Protein AF-0000000067865420 (afdb_homodimer)

Sequence (268 aa):
MIGIIVMTHGNFSEEIIKSCELIAGPAERTAALKLNRNDNIEDLNKKFVEKLNELDEGDGVLVLADLLGGSPSNVASLNLKKGGKFHALTGVNLPMLLEALINREGKSLEELVEACIEAGKTGINHINKVLSSMMIGIIVMTHGNFSEEIIKSCELIAGPAERTAALKLNRNDNIEDLNKKFVEKLNELDEGDGVLVLADLLGGSPSNVASLNLKKGGKFHALTGVNLPMLLEALINREGKSLEELVEACIEAGKTGINHINKVLSSM

Solvent-accessible surface area (backbone atoms only — not comparable to full-atom values): 13622 Å² total; per-residue (Å²): 102,58,11,38,37,29,28,16,50,31,60,24,25,52,26,46,51,51,26,42,28,74,74,75,40,82,69,73,64,54,48,61,39,61,45,48,96,85,54,55,67,66,57,48,42,53,53,47,54,52,49,52,59,70,34,42,75,79,46,30,34,42,34,36,13,30,38,75,85,37,71,55,35,43,47,52,50,53,41,43,75,73,63,48,80,61,46,39,35,23,22,45,20,50,39,17,52,44,43,47,72,72,53,36,76,92,44,53,56,69,55,40,49,53,50,21,52,50,35,32,47,68,31,47,40,53,49,65,58,54,58,67,74,100,101,57,12,36,37,29,26,16,49,30,60,26,24,53,26,46,52,52,26,42,27,76,74,75,41,84,70,74,64,54,46,62,40,61,45,49,95,86,55,54,66,66,57,47,44,53,52,47,54,52,49,51,60,71,34,42,74,79,45,30,33,44,33,35,14,31,38,75,85,37,70,54,34,44,48,52,50,52,41,44,75,73,64,48,80,61,48,39,35,22,22,45,21,51,40,16,52,44,44,48,71,72,53,35,75,93,46,52,57,70,56,41,52,53,50,20,53,50,35,31,45,68,28,47,40,53,49,63,57,56,58,67,73,99

Structure (mmCIF, N/CA/C/O backbone):
data_AF-0000000067865420-model_v1
#
loop_
_entity.id
_entity.type
_entity.pdbx_description
1 polymer 'PTS mannose transporter subunit IIAB'
#
loop_
_atom_site.group_PDB
_atom_site.id
_atom_site.type_symbol
_atom_site.label_atom_id
_atom_site.label_alt_id
_atom_site.label_comp_id
_atom_site.label_asym_id
_atom_site.label_entity_id
_atom_site.label_seq_id
_atom_site.pdbx_PDB_ins_code
_atom_site.Cartn_x
_atom_site.Cartn_y
_atom_site.Cartn_z
_atom_site.occupancy
_atom_site.B_iso_or_equiv
_atom_site.auth_seq_id
_atom_site.auth_comp_id
_atom_site.auth_asym_id
_atom_site.auth_atom_id
_atom_site.pdbx_PDB_model_num
ATOM 1 N N . MET A 1 1 ? -10.805 19.359 10.664 1 94.19 1 MET A N 1
ATOM 2 C CA . MET A 1 1 ? -10.641 18.016 10.133 1 94.19 1 MET A CA 1
ATOM 3 C C . MET A 1 1 ? -9.164 17.688 9.898 1 94.19 1 MET A C 1
ATOM 5 O O . MET A 1 1 ? -8.422 18.531 9.383 1 94.19 1 MET A O 1
ATOM 9 N N . ILE A 1 2 ? -8.773 16.516 10.25 1 98.25 2 ILE A N 1
ATOM 10 C CA . ILE A 1 2 ? -7.375 16.125 10.102 1 98.25 2 ILE A CA 1
ATOM 11 C C . ILE A 1 2 ? -7.008 16.031 8.625 1 98.25 2 ILE A C 1
ATOM 13 O O . ILE A 1 2 ? -7.707 15.391 7.84 1 98.25 2 ILE A O 1
ATOM 17 N N . GLY A 1 3 ? -5.969 16.781 8.188 1 98.69 3 GLY A N 1
ATOM 18 C CA . GLY A 1 3 ? -5.453 16.672 6.832 1 98.69 3 GLY A CA 1
ATOM 19 C C . GLY A 1 3 ? -4.668 15.391 6.594 1 98.69 3 GLY A C 1
ATOM 20 O O . GLY A 1 3 ? -4.102 14.82 7.527 1 98.69 3 GLY A O 1
ATOM 21 N N . ILE A 1 4 ? -4.711 14.93 5.344 1 98.88 4 ILE A N 1
ATOM 22 C CA . ILE A 1 4 ? -3.982 13.711 5 1 98.88 4 ILE A CA 1
ATOM 23 C C . ILE A 1 4 ? -3.045 13.984 3.826 1 98.88 4 ILE A C 1
ATOM 25 O O . ILE A 1 4 ? -3.443 14.609 2.84 1 98.88 4 ILE A O 1
ATOM 29 N N . ILE A 1 5 ? -1.819 13.594 3.975 1 98.94 5 ILE A N 1
ATOM 30 C CA . ILE A 1 5 ? -0.872 13.594 2.863 1 98.94 5 ILE A CA 1
ATOM 31 C C . ILE A 1 5 ? -0.36 12.18 2.615 1 98.94 5 ILE A C 1
ATOM 33 O O . ILE A 1 5 ? 0.095 11.508 3.543 1 98.94 5 ILE A O 1
ATOM 37 N N . VAL A 1 6 ? -0.513 11.727 1.433 1 98.94 6 VAL A N 1
ATOM 38 C CA . VAL A 1 6 ? 0.11 10.477 1.008 1 98.94 6 VAL A CA 1
ATOM 39 C C . VAL A 1 6 ? 1.306 10.773 0.106 1 98.94 6 VAL A C 1
ATOM 41 O O . VAL A 1 6 ? 1.189 11.531 -0.86 1 98.94 6 VAL A O 1
ATOM 44 N N . ME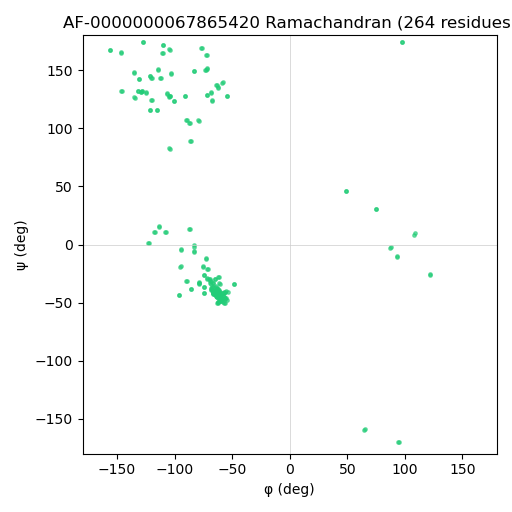T A 1 7 ? 2.479 10.219 0.423 1 98.62 7 MET A N 1
ATOM 45 C CA . MET A 1 7 ? 3.686 10.523 -0.342 1 98.62 7 MET A CA 1
ATOM 46 C C . MET A 1 7 ? 4.461 9.25 -0.663 1 98.62 7 MET A C 1
ATOM 48 O O . MET A 1 7 ? 4.816 8.492 0.24 1 98.62 7 MET A O 1
ATOM 52 N N . THR A 1 8 ? 4.762 9.008 -1.888 1 98.5 8 THR A N 1
ATOM 53 C CA . THR A 1 8 ? 5.336 7.734 -2.311 1 98.5 8 THR A CA 1
ATOM 54 C C . THR A 1 8 ? 6.301 7.938 -3.475 1 98.5 8 THR A C 1
ATOM 56 O O . THR A 1 8 ? 6.352 9.016 -4.066 1 98.5 8 THR A O 1
ATOM 59 N N . HIS A 1 9 ? 7.125 6.887 -3.742 1 98.31 9 HIS A N 1
ATOM 60 C CA . HIS A 1 9 ? 7.77 6.781 -5.047 1 98.31 9 HIS A CA 1
ATOM 61 C C . HIS A 1 9 ? 6.738 6.633 -6.16 1 98.31 9 HIS A C 1
ATOM 63 O O . HIS A 1 9 ? 5.754 5.906 -6.012 1 98.31 9 HIS A O 1
ATOM 69 N N . GLY A 1 10 ? 6.93 7.355 -7.215 1 97.38 10 GLY A N 1
ATOM 70 C CA . GLY A 1 10 ? 6.062 7.238 -8.375 1 97.38 10 GLY A CA 1
ATOM 71 C C . GLY A 1 10 ? 4.633 7.668 -8.102 1 97.38 10 GLY A C 1
ATOM 72 O O . GLY A 1 10 ? 4.375 8.422 -7.16 1 97.38 10 GLY A O 1
ATOM 73 N N . ASN A 1 11 ? 3.676 7.215 -8.938 1 97.56 11 ASN A N 1
ATOM 74 C CA . ASN A 1 11 ? 2.277 7.633 -8.898 1 97.56 11 ASN A CA 1
ATOM 75 C C . ASN A 1 11 ? 1.467 6.785 -7.922 1 97.56 11 ASN A C 1
ATOM 77 O O . ASN A 1 11 ? 0.238 6.863 -7.898 1 97.56 11 ASN A O 1
ATOM 81 N N . PHE A 1 12 ? 2.148 6.035 -7.09 1 98.19 12 PHE A N 1
ATOM 82 C CA . PHE A 1 12 ? 1.537 5.148 -6.105 1 98.19 12 PHE A CA 1
ATOM 83 C C . PHE A 1 12 ? 0.617 5.93 -5.176 1 98.19 12 PHE A C 1
ATOM 85 O O . PHE A 1 12 ? -0.502 5.496 -4.895 1 98.19 12 PHE A O 1
ATOM 92 N N . SER A 1 13 ? 0.998 7.113 -4.715 1 98.75 13 SER A N 1
ATOM 93 C CA . SER A 1 13 ? 0.222 7.93 -3.789 1 98.75 13 SER A CA 1
ATOM 94 C C . SER A 1 13 ? -1.108 8.352 -4.402 1 98.75 13 SER A C 1
ATOM 96 O O . SER A 1 13 ? -2.162 8.195 -3.783 1 98.75 13 SER A O 1
ATOM 98 N N . GLU A 1 14 ? -1.082 8.773 -5.637 1 98.69 14 GLU A N 1
ATOM 99 C CA . GLU A 1 14 ? -2.293 9.219 -6.32 1 98.69 14 GLU A CA 1
ATOM 100 C C . GLU A 1 14 ? -3.262 8.055 -6.531 1 98.69 14 GLU A C 1
ATOM 102 O O . GLU A 1 14 ? -4.465 8.195 -6.297 1 98.69 14 GLU A O 1
ATOM 107 N N . GLU A 1 15 ? -2.752 6.93 -6.898 1 98.75 15 GLU A N 1
ATOM 108 C CA . GLU A 1 15 ? -3.623 5.836 -7.312 1 98.75 15 GLU A CA 1
ATOM 109 C C . GLU A 1 15 ? -4.223 5.121 -6.109 1 98.75 15 GLU A C 1
ATOM 111 O O . GLU A 1 15 ? -5.355 4.633 -6.168 1 98.75 15 GLU A O 1
ATOM 116 N N . ILE A 1 16 ? -3.473 5.059 -4.992 1 98.88 16 ILE A N 1
ATOM 117 C CA . ILE A 1 16 ? -4.074 4.441 -3.814 1 98.88 16 ILE A CA 1
ATOM 118 C C . ILE A 1 16 ? -5.199 5.324 -3.281 1 98.88 16 ILE A C 1
ATOM 120 O O . ILE A 1 16 ? -6.207 4.824 -2.781 1 98.88 16 ILE A O 1
ATOM 124 N N . ILE A 1 17 ? -5.109 6.664 -3.42 1 98.88 17 ILE A N 1
ATOM 125 C CA . ILE A 1 17 ? -6.191 7.57 -3.043 1 98.88 17 ILE A CA 1
ATOM 126 C C . ILE A 1 17 ? -7.402 7.328 -3.939 1 98.88 17 ILE A C 1
ATOM 128 O O . ILE A 1 17 ? -8.531 7.207 -3.451 1 98.88 17 ILE A O 1
ATOM 132 N N . LYS A 1 18 ? -7.121 7.164 -5.234 1 98.62 18 LYS A N 1
ATOM 133 C CA . LYS A 1 18 ? -8.211 6.891 -6.164 1 98.62 18 LYS A CA 1
ATOM 134 C C . LYS A 1 18 ? -8.898 5.566 -5.828 1 98.62 18 LYS A C 1
ATOM 136 O O . LYS A 1 18 ? -10.117 5.445 -5.961 1 98.62 18 LYS A O 1
ATOM 141 N N . SER A 1 19 ? -8.117 4.57 -5.445 1 98.38 19 SER A N 1
ATOM 142 C CA . SER A 1 19 ? -8.688 3.293 -5.027 1 98.38 19 SER A CA 1
ATOM 143 C C . SER A 1 19 ? -9.625 3.469 -3.836 1 98.38 19 SER A C 1
ATOM 145 O O . SER A 1 19 ? -10.695 2.865 -3.791 1 98.38 19 SER A O 1
ATOM 147 N N . CYS A 1 20 ? -9.211 4.293 -2.881 1 98.38 20 CYS A N 1
ATOM 148 C CA . CYS A 1 20 ? -10.055 4.57 -1.724 1 98.38 20 CYS A CA 1
ATOM 149 C C . CYS A 1 20 ? -11.344 5.262 -2.143 1 98.38 20 CYS A C 1
ATOM 151 O O . CYS A 1 20 ? -12.414 4.973 -1.604 1 98.38 20 CYS A O 1
ATOM 153 N N . GLU A 1 21 ? -11.227 6.152 -3.117 1 98.25 21 GLU A N 1
ATOM 154 C CA . GLU A 1 21 ? -12.391 6.906 -3.566 1 98.25 21 GLU A CA 1
ATOM 155 C C . GLU A 1 21 ? -13.414 5.992 -4.238 1 98.25 21 GLU A C 1
ATOM 157 O O . GLU A 1 21 ? -14.617 6.223 -4.137 1 98.25 21 GLU A O 1
ATOM 162 N N . LEU A 1 22 ? -12.953 4.957 -4.906 1 96.5 22 LEU A N 1
ATOM 163 C CA . LEU A 1 22 ? -13.852 3.973 -5.508 1 96.5 22 LEU A CA 1
ATOM 164 C C . LEU A 1 22 ? -14.68 3.266 -4.441 1 96.5 22 LEU A C 1
ATOM 166 O O . LEU A 1 22 ? -15.797 2.818 -4.711 1 96.5 22 LEU A O 1
ATOM 170 N N . ILE A 1 23 ? -14.125 3.186 -3.246 1 96.25 23 ILE A N 1
ATOM 171 C CA . ILE A 1 23 ? -14.734 2.396 -2.18 1 96.25 23 ILE A CA 1
ATOM 172 C C . ILE A 1 23 ? -15.578 3.303 -1.286 1 96.25 23 ILE A C 1
ATOM 174 O O . ILE A 1 23 ? -16.703 2.957 -0.933 1 96.25 23 ILE A O 1
ATOM 178 N N . ALA A 1 24 ? -15.016 4.492 -0.95 1 96 24 ALA A N 1
ATOM 179 C CA . ALA A 1 24 ? -15.609 5.25 0.149 1 96 24 ALA A CA 1
ATOM 180 C C . ALA A 1 24 ? -16.031 6.645 -0.31 1 96 24 ALA A C 1
ATOM 182 O O . ALA A 1 24 ? -16.531 7.441 0.483 1 96 24 ALA A O 1
ATOM 183 N N . GLY A 1 25 ? -15.852 6.98 -1.549 1 96.56 25 GLY A N 1
ATOM 184 C CA . GLY A 1 25 ? -16.188 8.305 -2.043 1 96.56 25 GLY A CA 1
ATOM 185 C C . GLY A 1 25 ? -15 9.258 -2.031 1 96.56 25 GLY A C 1
ATOM 186 O O . GLY A 1 25 ? -13.875 8.852 -1.744 1 96.56 25 GLY A O 1
ATOM 187 N N . PRO A 1 26 ? -15.242 10.531 -2.262 1 97.5 26 PRO A N 1
ATOM 188 C CA . PRO A 1 26 ? -14.164 11.5 -2.459 1 97.5 26 PRO A CA 1
ATOM 189 C C . PRO A 1 26 ? -13.281 11.664 -1.222 1 97.5 26 PRO A C 1
ATOM 191 O O . PRO A 1 26 ? -13.789 11.688 -0.098 1 97.5 26 PRO A O 1
ATOM 194 N N . ALA A 1 27 ? -12.023 11.719 -1.384 1 97.69 27 ALA A N 1
ATOM 195 C CA . ALA A 1 27 ? -11.039 11.961 -0.326 1 97.69 27 ALA A CA 1
ATOM 196 C C . ALA A 1 27 ? -10.836 13.461 -0.105 1 97.69 27 ALA A C 1
ATOM 198 O O . ALA A 1 27 ? -9.891 14.047 -0.645 1 97.69 27 ALA A O 1
ATOM 199 N N . GLU A 1 28 ? -11.617 14.008 0.738 1 96.31 28 GLU A N 1
ATOM 200 C CA . GLU A 1 28 ? -11.508 15.438 1.004 1 96.31 28 GLU A CA 1
ATOM 201 C C . GLU A 1 28 ? -10.242 15.758 1.797 1 96.31 28 GLU A C 1
ATOM 203 O O . GLU A 1 28 ? -9.766 14.93 2.574 1 96.31 28 GLU A O 1
ATOM 208 N N . ARG A 1 29 ? -9.703 16.938 1.617 1 97.75 29 ARG A N 1
ATOM 209 C CA . ARG A 1 29 ? -8.562 17.453 2.367 1 97.75 29 ARG A CA 1
ATOM 210 C C . ARG A 1 29 ? -7.43 16.422 2.412 1 97.75 29 ARG A C 1
ATOM 212 O O . ARG A 1 29 ? -6.93 16.094 3.488 1 97.75 29 ARG A O 1
ATOM 219 N N . THR A 1 30 ? -7.188 15.891 1.244 1 98.75 30 THR A N 1
ATOM 220 C CA . THR A 1 30 ? -6.16 14.875 1.046 1 98.75 30 THR A CA 1
ATOM 221 C C . THR A 1 30 ? -5.277 15.227 -0.151 1 98.75 30 THR A C 1
ATOM 223 O O . THR A 1 30 ? -5.781 15.633 -1.2 1 98.75 30 THR A O 1
ATOM 226 N N . ALA A 1 31 ? -3.977 15.141 0.053 1 98.81 31 ALA A N 1
ATOM 227 C CA . ALA A 1 31 ? -3.039 15.438 -1.027 1 98.81 31 ALA A CA 1
ATOM 228 C C . ALA A 1 31 ? -2.135 14.242 -1.316 1 98.81 31 ALA A C 1
ATOM 230 O O . ALA A 1 31 ? -1.775 13.5 -0.405 1 98.81 31 ALA A O 1
ATOM 231 N N . ALA A 1 32 ? -1.813 14.086 -2.572 1 98.81 32 ALA A N 1
ATOM 232 C CA . ALA A 1 32 ? -0.821 13.109 -3.02 1 98.81 32 ALA A CA 1
ATOM 233 C C . ALA A 1 32 ? 0.476 13.797 -3.432 1 98.81 32 ALA A C 1
ATOM 235 O O . ALA A 1 32 ? 0.453 14.805 -4.148 1 98.81 32 ALA A O 1
ATOM 236 N N . LEU A 1 33 ? 1.531 13.32 -2.914 1 98.69 33 LEU A N 1
ATOM 237 C CA . LEU A 1 33 ? 2.855 13.75 -3.352 1 98.69 33 LEU A CA 1
ATOM 238 C C . LEU A 1 33 ? 3.654 12.57 -3.898 1 98.69 33 LEU A C 1
ATOM 240 O O . LEU A 1 33 ? 3.533 11.445 -3.402 1 98.69 33 LEU A O 1
ATOM 244 N N . LYS A 1 34 ? 4.449 12.797 -4.938 1 97.44 34 LYS A N 1
ATOM 245 C CA . LYS A 1 34 ? 5.172 11.719 -5.609 1 97.44 34 LYS A CA 1
ATOM 246 C C . LYS A 1 34 ? 6.621 12.117 -5.879 1 97.44 34 LYS A C 1
ATOM 248 O O . LYS A 1 34 ? 6.922 13.297 -6.09 1 97.44 34 LYS A O 1
ATOM 253 N N . LEU A 1 35 ? 7.48 11.18 -5.852 1 96.81 35 LEU A N 1
ATOM 254 C CA . LEU A 1 35 ? 8.875 11.336 -6.262 1 96.81 35 LEU A CA 1
ATOM 255 C C . LEU A 1 35 ? 9.211 10.375 -7.398 1 96.81 35 LEU A C 1
ATOM 257 O O . LEU A 1 35 ? 9.25 9.156 -7.199 1 96.81 35 LEU A O 1
ATOM 261 N N . ASN A 1 36 ? 9.531 10.922 -8.578 1 93.81 36 ASN A N 1
ATOM 262 C CA . ASN A 1 36 ? 9.922 10.133 -9.734 1 93.81 36 ASN A CA 1
ATOM 263 C C . ASN A 1 36 ? 11.43 10.203 -9.977 1 93.81 36 ASN A C 1
ATOM 265 O O . ASN A 1 36 ? 12.141 10.945 -9.297 1 93.81 36 ASN A O 1
ATOM 269 N N . ARG A 1 37 ? 12.039 9.367 -10.828 1 88.88 37 ARG A N 1
ATOM 270 C CA . ARG A 1 37 ? 13.469 9.219 -11.086 1 88.88 37 ARG A CA 1
ATOM 271 C C . ARG A 1 37 ? 14.133 10.57 -11.328 1 88.88 37 ARG A C 1
ATOM 273 O O . ARG A 1 37 ? 15.242 10.82 -10.859 1 88.88 37 ARG A O 1
ATOM 280 N N . ASN A 1 38 ? 13.445 11.469 -11.922 1 88.12 38 ASN A N 1
ATOM 281 C CA . ASN A 1 38 ? 14.094 12.719 -12.312 1 88.12 38 ASN A CA 1
ATOM 282 C C . ASN A 1 38 ? 13.641 13.883 -11.438 1 88.12 38 ASN A C 1
ATOM 284 O O . ASN A 1 38 ? 14.008 15.031 -11.68 1 88.12 38 ASN A O 1
ATOM 288 N N . ASP A 1 39 ? 12.945 13.484 -10.383 1 90.88 39 ASP A N 1
ATOM 289 C CA . ASP A 1 39 ? 12.484 14.547 -9.5 1 90.88 39 ASP A CA 1
ATOM 290 C C . ASP A 1 39 ? 13.578 14.969 -8.523 1 90.88 39 ASP A C 1
ATOM 292 O O . ASP A 1 39 ? 14.406 14.148 -8.117 1 90.88 39 ASP A O 1
ATOM 296 N N . ASN A 1 40 ? 13.516 16.219 -8.18 1 92.88 40 ASN A N 1
ATOM 297 C CA . ASN A 1 40 ? 14.391 16.812 -7.176 1 92.88 40 ASN A CA 1
ATOM 298 C C . ASN A 1 40 ? 13.773 16.734 -5.781 1 92.88 40 ASN A C 1
ATOM 300 O O . ASN A 1 40 ? 12.641 17.188 -5.574 1 92.88 40 ASN A O 1
ATOM 304 N N . ILE A 1 41 ? 14.5 16.219 -4.812 1 94.62 41 ILE A N 1
ATOM 305 C CA . ILE A 1 41 ? 14.023 16.047 -3.445 1 94.62 41 ILE A CA 1
ATOM 306 C C . ILE A 1 41 ? 13.672 17.391 -2.836 1 94.62 41 ILE A C 1
ATOM 308 O O . ILE A 1 41 ? 12.719 17.5 -2.064 1 94.62 41 ILE A O 1
ATOM 312 N N . GLU A 1 42 ? 14.375 18.438 -3.205 1 95.69 42 GLU A N 1
ATOM 313 C CA . GLU A 1 42 ? 14.086 19.781 -2.721 1 95.69 42 GLU A CA 1
ATOM 314 C C . GLU A 1 42 ? 12.711 20.25 -3.174 1 95.69 42 GLU A C 1
ATOM 316 O O . GLU A 1 42 ? 12.008 20.938 -2.432 1 95.69 42 GLU A O 1
ATOM 321 N N . ASP A 1 43 ? 12.469 19.844 -4.387 1 96.88 43 ASP A N 1
ATOM 322 C CA . ASP A 1 43 ? 11.148 20.188 -4.898 1 96.88 43 ASP A CA 1
ATOM 323 C C . ASP A 1 43 ? 10.055 19.438 -4.133 1 96.88 43 ASP A C 1
ATOM 325 O O . ASP A 1 43 ? 8.992 20 -3.857 1 96.88 43 ASP A O 1
ATOM 329 N N . LEU A 1 44 ? 10.344 18.203 -3.844 1 97.25 44 LEU A N 1
ATOM 330 C CA . LEU A 1 44 ? 9.398 17.438 -3.037 1 97.25 44 LEU A CA 1
ATOM 331 C C . LEU A 1 44 ? 9.219 18.078 -1.664 1 97.25 44 LEU A C 1
ATOM 333 O O . LEU A 1 44 ? 8.094 18.172 -1.166 1 97.25 44 LEU A O 1
ATOM 337 N N . ASN A 1 45 ? 10.297 18.5 -1.089 1 98.12 45 ASN A N 1
ATOM 338 C CA . ASN A 1 45 ? 10.242 19.156 0.217 1 98.12 45 ASN A CA 1
ATOM 339 C C . ASN A 1 45 ? 9.383 20.422 0.178 1 98.12 45 ASN A C 1
ATOM 341 O O . ASN A 1 45 ? 8.578 20.656 1.078 1 98.12 45 ASN A O 1
ATOM 345 N N . LYS A 1 46 ? 9.578 21.219 -0.829 1 98.06 46 LYS A N 1
ATOM 346 C CA . LYS A 1 46 ? 8.805 22.453 -0.979 1 98.06 46 LYS A CA 1
ATOM 347 C C . LYS A 1 46 ? 7.312 22.156 -1.095 1 98.06 46 LYS A C 1
ATOM 349 O O . LYS A 1 46 ? 6.492 22.781 -0.429 1 98.06 46 LYS A O 1
ATOM 354 N N . LYS A 1 47 ? 7 21.203 -1.938 1 98.19 47 LYS A N 1
ATOM 355 C CA . LYS A 1 47 ? 5.602 20.812 -2.117 1 98.19 47 LYS A CA 1
ATOM 356 C C . LYS A 1 47 ? 5.016 20.25 -0.824 1 98.19 47 LYS A C 1
ATOM 358 O O . LYS A 1 47 ? 3.855 20.516 -0.499 1 98.19 47 LYS A O 1
ATOM 363 N N . PHE A 1 48 ? 5.844 19.547 -0.152 1 98.69 48 PHE A N 1
ATOM 364 C CA . PHE A 1 48 ? 5.418 18.938 1.107 1 98.69 48 PHE A CA 1
ATOM 365 C C . PHE A 1 48 ? 5.047 20.016 2.119 1 98.69 48 PHE A C 1
ATOM 367 O O . PHE A 1 48 ? 3.967 19.984 2.711 1 98.69 48 PHE A O 1
ATOM 374 N N . VAL A 1 49 ? 5.871 20.953 2.305 1 98.5 49 VAL A N 1
ATOM 375 C CA . VAL A 1 49 ? 5.652 22.031 3.264 1 98.5 49 VAL A CA 1
ATOM 376 C C . VAL A 1 49 ? 4.418 22.844 2.859 1 98.5 49 VAL A C 1
ATOM 378 O O . VAL A 1 49 ? 3.602 23.203 3.709 1 98.5 49 VAL A O 1
ATOM 381 N N . GLU A 1 50 ? 4.34 23.062 1.601 1 98.62 50 GLU A N 1
ATOM 382 C CA . GLU A 1 50 ? 3.18 23.781 1.089 1 98.62 50 GLU A CA 1
ATOM 383 C C . GLU A 1 50 ? 1.883 23.047 1.42 1 98.62 50 GLU A C 1
ATOM 385 O O . GLU A 1 50 ? 0.926 23.656 1.906 1 98.62 50 GLU A O 1
ATOM 390 N N . LYS A 1 51 ? 1.827 21.781 1.164 1 98.69 51 LYS A N 1
ATOM 391 C CA . LYS A 1 51 ? 0.622 21 1.404 1 98.69 51 LYS A CA 1
ATOM 392 C C . LYS A 1 51 ? 0.344 20.859 2.898 1 98.69 51 LYS A C 1
ATOM 394 O O . LYS A 1 51 ? -0.814 20.859 3.322 1 98.69 51 LYS A O 1
ATOM 399 N N . LEU A 1 52 ? 1.408 20.719 3.668 1 98.19 52 LEU A N 1
ATOM 400 C CA . LEU A 1 52 ? 1.258 20.656 5.117 1 98.19 52 LEU A CA 1
ATOM 401 C C . LEU A 1 52 ? 0.53 21.891 5.637 1 98.19 52 LEU A C 1
ATOM 403 O O . LEU A 1 52 ? -0.416 21.781 6.418 1 98.19 52 LEU A O 1
ATOM 407 N N . ASN A 1 53 ? 0.96 23.016 5.172 1 97.69 53 ASN A N 1
ATOM 408 C CA . ASN A 1 53 ? 0.363 24.266 5.59 1 97.69 53 ASN A CA 1
ATOM 409 C C . ASN A 1 53 ? -1.076 24.406 5.102 1 97.69 53 ASN A C 1
ATOM 411 O O . ASN A 1 53 ? -1.946 24.875 5.84 1 97.69 53 ASN A O 1
ATOM 415 N N . GLU A 1 54 ? -1.265 23.984 3.924 1 98.12 54 GLU A N 1
ATOM 416 C CA . GLU A 1 54 ? -2.586 24.062 3.311 1 98.12 54 GLU A CA 1
ATOM 417 C C . GLU A 1 54 ? -3.596 23.188 4.043 1 98.12 54 GLU A C 1
ATOM 419 O O . GLU A 1 54 ? -4.762 23.562 4.191 1 98.12 54 GLU A O 1
ATOM 424 N N . LEU A 1 55 ? -3.178 22.062 4.516 1 98.25 55 LEU A N 1
ATOM 425 C CA . LEU A 1 55 ? -4.105 21.047 5.008 1 98.25 55 LEU A CA 1
ATOM 426 C C . LEU A 1 55 ? -4.293 21.172 6.516 1 98.25 55 LEU A C 1
ATOM 428 O O . LEU A 1 55 ? -5.234 20.609 7.078 1 98.25 55 LEU A O 1
ATOM 432 N N . ASP A 1 56 ? -3.365 21.859 7.152 1 96.75 56 ASP A N 1
ATOM 433 C CA . ASP A 1 56 ? -3.482 22.016 8.602 1 96.75 56 ASP A CA 1
ATOM 434 C C . ASP A 1 56 ? -4.48 23.125 8.953 1 96.75 56 ASP A C 1
ATOM 436 O O . ASP A 1 56 ? -4.164 24.312 8.844 1 96.75 56 ASP A O 1
ATOM 440 N N . GLU A 1 57 ? -5.594 22.734 9.422 1 94.06 57 GLU A N 1
ATOM 441 C CA . GLU A 1 57 ? -6.609 23.703 9.812 1 94.06 57 GLU A CA 1
ATOM 442 C C . GLU A 1 57 ? -6.84 23.688 11.32 1 94.06 57 GLU A C 1
ATOM 444 O O . GLU A 1 57 ? -7.891 24.125 11.797 1 94.06 57 GLU A O 1
ATOM 449 N N . GLY A 1 58 ? -5.902 23.078 11.945 1 94.69 58 GLY A N 1
ATOM 450 C CA . GLY A 1 58 ? -6.004 23.125 13.398 1 94.69 58 GLY A CA 1
ATOM 451 C C . GLY A 1 58 ? -6.07 21.75 14.031 1 94.69 58 GLY A C 1
ATOM 452 O O . GLY A 1 58 ? -5.707 21.578 15.203 1 94.69 58 GLY A O 1
ATOM 453 N N . ASP A 1 59 ? -6.555 20.703 13.289 1 96.5 59 ASP A N 1
ATOM 454 C CA . ASP A 1 59 ? -6.711 19.359 13.844 1 96.5 59 ASP A CA 1
ATOM 455 C C . ASP A 1 59 ? -5.484 18.5 13.539 1 96.5 59 ASP A C 1
ATOM 457 O O . ASP A 1 59 ? -5.414 17.344 13.953 1 96.5 59 ASP A O 1
ATOM 461 N N . GLY A 1 60 ? -4.539 19.031 12.766 1 97.81 60 GLY A N 1
ATOM 462 C CA . GLY A 1 60 ? -3.303 18.344 12.461 1 97.81 60 GLY A CA 1
ATOM 463 C C . GLY A 1 60 ? -3.334 17.625 11.117 1 97.81 60 GLY A C 1
ATOM 464 O O . GLY A 1 60 ? -4.332 17.703 10.398 1 97.81 60 GLY A O 1
ATOM 465 N N . VAL A 1 61 ? -2.152 17.078 10.766 1 98.81 61 VAL A N 1
ATOM 466 C CA . VAL A 1 61 ? -1.993 16.375 9.492 1 98.81 61 VAL A CA 1
ATOM 467 C C . VAL A 1 61 ? -1.373 15 9.742 1 98.81 61 VAL A C 1
ATOM 469 O O . VAL A 1 61 ? -0.447 14.859 10.539 1 98.81 61 VAL A O 1
ATOM 472 N N . LEU A 1 62 ? -1.964 14.016 9.156 1 98.94 62 LEU A N 1
ATOM 473 C CA . LEU A 1 62 ? -1.37 12.688 9.102 1 98.94 62 LEU A CA 1
ATOM 474 C C . LEU A 1 62 ? -0.718 12.438 7.742 1 98.94 62 LEU A C 1
ATOM 476 O O . LEU A 1 62 ? -1.364 12.586 6.703 1 98.94 62 LEU A O 1
ATOM 480 N N . VAL A 1 63 ? 0.551 12.117 7.809 1 98.94 63 VAL A N 1
ATOM 481 C CA . VAL A 1 63 ? 1.323 11.812 6.609 1 98.94 63 VAL A CA 1
ATOM 482 C C . VAL A 1 63 ? 1.532 10.305 6.5 1 98.94 63 VAL A C 1
ATOM 484 O O . VAL A 1 63 ? 1.939 9.656 7.465 1 98.94 63 VAL A O 1
ATOM 487 N N . LEU A 1 64 ? 1.192 9.766 5.359 1 98.94 64 LEU A N 1
ATOM 488 C CA . LEU A 1 64 ? 1.366 8.352 5.066 1 98.94 64 LEU A CA 1
ATOM 489 C C . LEU A 1 64 ? 2.373 8.148 3.941 1 98.94 64 LEU A C 1
ATOM 491 O O . LEU A 1 64 ? 2.121 8.539 2.799 1 98.94 64 LEU A O 1
ATOM 495 N N . ALA A 1 65 ? 3.506 7.512 4.238 1 98.88 65 ALA A N 1
ATOM 496 C CA . ALA A 1 65 ? 4.559 7.273 3.256 1 98.88 65 ALA A CA 1
ATOM 497 C C . ALA A 1 65 ? 4.66 5.789 2.916 1 98.88 65 ALA A C 1
ATOM 499 O O . ALA A 1 65 ? 4.16 4.938 3.654 1 98.88 65 ALA A O 1
ATOM 500 N N . ASP A 1 66 ? 5.344 5.523 1.827 1 98.75 66 ASP A N 1
ATOM 501 C CA . ASP A 1 66 ? 5.344 4.156 1.319 1 98.75 66 ASP A CA 1
ATOM 502 C C . ASP A 1 66 ? 6.422 3.316 2.004 1 98.75 66 ASP A C 1
ATOM 504 O O . ASP A 1 66 ? 6.246 2.109 2.193 1 98.75 66 ASP A O 1
ATOM 508 N N . LEU A 1 67 ? 7.527 3.91 2.248 1 98.62 67 LEU A N 1
ATOM 509 C CA . LEU A 1 67 ? 8.68 3.111 2.662 1 98.62 67 LEU A CA 1
ATOM 510 C C . LEU A 1 67 ? 9.547 3.883 3.646 1 98.62 67 LEU A C 1
ATOM 512 O O . LEU A 1 67 ? 9.883 5.043 3.406 1 98.62 67 LEU A O 1
ATOM 516 N N . LEU A 1 68 ? 9.922 3.254 4.75 1 98.25 68 LEU A N 1
ATOM 517 C CA . LEU A 1 68 ? 10.88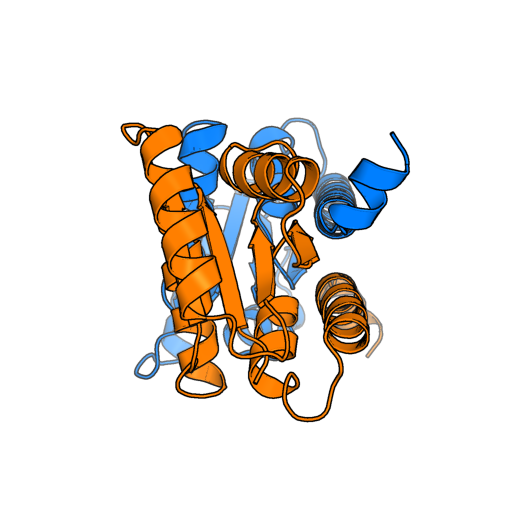3 3.857 5.668 1 98.25 68 LEU A CA 1
ATOM 518 C C . LEU A 1 68 ? 12.273 3.924 5.035 1 98.25 68 LEU A C 1
ATOM 520 O O . LEU A 1 68 ? 12.75 2.936 4.477 1 98.25 68 LEU A O 1
ATOM 524 N N . GLY A 1 69 ? 12.836 5.047 5.113 1 96.31 69 GLY A N 1
ATOM 525 C CA . GLY A 1 69 ? 14.188 5.199 4.605 1 96.31 69 GLY A CA 1
ATOM 526 C C . GLY A 1 69 ? 14.234 5.684 3.17 1 96.31 69 GLY A C 1
ATOM 527 O O . GLY A 1 69 ? 15.312 5.973 2.645 1 96.31 69 GLY A O 1
ATOM 528 N N . GLY A 1 70 ? 13.109 5.703 2.512 1 96 70 GLY A N 1
ATOM 529 C CA . GLY A 1 70 ? 13.047 6.305 1.188 1 96 70 GLY A CA 1
ATOM 530 C C . GLY A 1 70 ? 13.031 7.82 1.222 1 96 70 GLY A C 1
ATOM 531 O O . GLY A 1 70 ? 12.797 8.422 2.271 1 96 70 GLY A O 1
ATOM 532 N N . SER A 1 71 ? 13.195 8.438 0.065 1 95.88 71 SER A N 1
ATOM 533 C CA . SER A 1 71 ? 13.234 9.891 -0.018 1 95.88 71 SER A CA 1
ATOM 534 C C . SER A 1 71 ? 11.922 10.516 0.45 1 95.88 71 SER A C 1
ATOM 536 O O . SER A 1 71 ? 11.922 11.5 1.187 1 95.88 71 SER A O 1
ATOM 538 N N . PRO A 1 72 ? 10.812 9.938 0.116 1 97.31 72 PRO A N 1
ATOM 539 C CA . PRO A 1 72 ? 9.555 10.523 0.591 1 97.31 72 PRO A CA 1
ATOM 540 C C . PRO A 1 72 ? 9.453 10.547 2.115 1 97.31 72 PRO A C 1
ATOM 542 O O . PRO A 1 72 ? 9.117 11.578 2.697 1 97.31 72 PRO A O 1
ATOM 545 N N . SER A 1 73 ? 9.75 9.469 2.773 1 97.88 73 SER A N 1
ATOM 546 C CA . SER A 1 73 ? 9.68 9.422 4.23 1 97.88 73 SER A CA 1
ATOM 547 C C . SER A 1 73 ? 10.773 10.273 4.867 1 97.88 73 SER A C 1
ATOM 549 O O . SER A 1 73 ? 10.578 10.844 5.945 1 97.88 73 SER A O 1
ATOM 551 N N . ASN A 1 74 ? 11.898 10.406 4.188 1 97.56 74 ASN A N 1
ATOM 552 C CA . ASN A 1 74 ? 12.984 11.227 4.695 1 97.56 74 ASN A CA 1
ATOM 553 C C . ASN A 1 74 ? 12.609 12.711 4.719 1 97.56 74 ASN A C 1
ATOM 555 O O . ASN A 1 74 ? 13.039 13.453 5.602 1 97.56 74 ASN A O 1
ATOM 559 N N . VAL A 1 75 ? 11.875 13.109 3.723 1 98.38 75 VAL A N 1
ATOM 560 C CA . VAL A 1 75 ? 11.383 14.484 3.691 1 98.38 75 VAL A CA 1
ATOM 561 C C . VAL A 1 75 ? 10.5 14.742 4.91 1 98.38 75 VAL A C 1
ATOM 563 O O . VAL A 1 75 ? 10.617 15.789 5.555 1 98.38 75 VAL A O 1
ATOM 566 N N . ALA A 1 76 ? 9.648 13.805 5.266 1 98.56 76 ALA A N 1
ATOM 567 C CA . ALA A 1 76 ? 8.82 13.922 6.461 1 98.56 76 ALA A CA 1
ATOM 568 C C . ALA A 1 76 ? 9.68 13.969 7.723 1 98.56 76 ALA A C 1
ATOM 570 O O . ALA A 1 76 ? 9.461 14.805 8.602 1 98.56 76 ALA A O 1
ATOM 571 N N . SER A 1 77 ? 10.633 13.094 7.77 1 98.38 77 SER A N 1
ATOM 572 C CA . SER A 1 77 ? 11.531 13.023 8.914 1 98.38 77 SER A CA 1
ATOM 573 C C . SER A 1 77 ? 12.273 14.344 9.117 1 98.38 77 SER A C 1
ATOM 575 O O . SER A 1 77 ? 12.383 14.828 10.25 1 98.38 77 SER A O 1
ATOM 577 N N . LEU A 1 78 ? 12.789 14.852 8.008 1 97.94 78 LEU A N 1
ATOM 578 C CA . LEU A 1 78 ? 13.516 16.125 8.055 1 97.94 78 LEU A CA 1
ATOM 579 C C . LEU A 1 78 ? 12.633 17.234 8.625 1 97.94 78 LEU A C 1
ATOM 581 O O . LEU A 1 78 ? 13.07 18 9.469 1 97.94 78 LEU A O 1
ATOM 585 N N . ASN A 1 79 ? 11.438 17.297 8.188 1 98.5 79 ASN A N 1
ATOM 586 C CA . ASN A 1 79 ? 10.531 18.359 8.617 1 98.5 79 ASN A CA 1
ATOM 587 C C . ASN A 1 79 ? 10.086 18.156 10.062 1 98.5 79 ASN A C 1
ATOM 589 O O . ASN A 1 79 ? 9.844 19.125 10.789 1 98.5 79 ASN A O 1
ATOM 593 N N . LEU A 1 80 ? 10.008 16.906 10.539 1 98.38 80 LEU A N 1
ATOM 594 C CA . LEU A 1 80 ? 9.75 16.641 11.945 1 98.38 80 LEU A CA 1
ATOM 595 C C . LEU A 1 80 ? 10.906 17.125 12.812 1 98.38 80 LEU A C 1
ATOM 597 O O . LEU A 1 80 ? 10.688 17.75 13.859 1 98.38 80 LEU A O 1
ATOM 601 N N . LYS A 1 81 ? 12.047 16.891 12.383 1 97.19 81 LYS A N 1
ATOM 602 C CA . LYS A 1 81 ? 13.234 17.297 13.125 1 97.19 81 LYS A CA 1
ATOM 603 C C . LYS A 1 81 ? 13.336 18.828 13.211 1 97.19 81 LYS A C 1
ATOM 605 O O . LYS A 1 81 ? 13.867 19.359 14.188 1 97.19 81 LYS A O 1
ATOM 610 N N . LYS A 1 82 ? 12.797 19.469 12.195 1 97.12 82 LYS A N 1
ATOM 611 C CA . LYS A 1 82 ? 12.812 20.938 12.156 1 97.12 82 LYS A CA 1
ATOM 612 C C . LYS A 1 82 ? 11.664 21.516 12.969 1 97.12 82 LYS A C 1
ATOM 614 O O . LYS A 1 82 ? 11.453 22.734 12.961 1 97.12 82 LYS A O 1
ATOM 619 N N . GLY A 1 83 ? 10.844 20.641 13.516 1 95.25 83 GLY A N 1
ATOM 620 C CA . GLY A 1 83 ? 9.812 21.125 14.414 1 95.25 83 GLY A CA 1
ATOM 621 C C . GLY A 1 83 ? 8.422 21.031 13.828 1 95.25 83 GLY A C 1
ATOM 622 O O . GLY A 1 83 ? 7.473 21.609 14.367 1 95.25 83 GLY A O 1
ATOM 623 N N . GLY A 1 84 ? 8.344 20.344 12.68 1 96.12 84 GLY A N 1
ATOM 624 C CA . GLY A 1 84 ? 7.02 20.156 12.102 1 96.12 84 GLY A CA 1
ATOM 625 C C . GLY A 1 84 ? 6.059 19.438 13.031 1 96.12 84 GLY A C 1
ATOM 626 O O . GLY A 1 84 ? 6.457 18.531 13.758 1 96.12 84 GLY A O 1
ATOM 627 N N . LYS A 1 85 ? 4.805 19.953 13.031 1 95.69 85 LYS A N 1
ATOM 628 C CA . LYS A 1 85 ? 3.783 19.391 13.914 1 95.69 85 LYS A CA 1
ATOM 629 C C . LYS A 1 85 ? 2.803 18.516 13.133 1 95.69 85 LYS A C 1
ATOM 631 O O . LYS A 1 85 ? 1.691 18.953 12.82 1 95.69 85 LYS A O 1
ATOM 636 N N . PHE A 1 86 ? 3.176 17.359 12.922 1 98.5 86 PHE A N 1
ATOM 637 C CA . PHE A 1 86 ? 2.361 16.344 12.258 1 98.5 86 PHE A CA 1
ATOM 638 C C . PHE A 1 86 ? 2.811 14.945 12.656 1 98.5 86 PHE A C 1
ATOM 640 O O . PHE A 1 86 ? 3.799 14.781 13.367 1 98.5 86 PHE A O 1
ATOM 647 N N . HIS A 1 87 ? 2.041 13.961 12.344 1 98.81 87 HIS A N 1
ATOM 648 C CA . HIS A 1 87 ? 2.449 12.57 12.5 1 98.81 87 HIS A CA 1
ATOM 649 C C . HIS A 1 87 ? 2.613 11.883 11.148 1 98.81 87 HIS A C 1
ATOM 651 O O . HIS A 1 87 ? 1.883 12.188 10.203 1 98.81 87 HIS A O 1
ATOM 657 N N . ALA A 1 88 ? 3.615 11.023 11.078 1 98.88 88 ALA A N 1
ATOM 658 C CA . ALA A 1 88 ? 3.92 10.328 9.828 1 98.88 88 ALA A CA 1
ATOM 659 C C . ALA A 1 88 ? 4.031 8.82 10.047 1 98.88 88 ALA A C 1
ATOM 661 O O . ALA A 1 88 ? 4.652 8.375 11.016 1 98.88 88 ALA A O 1
ATOM 662 N N . LEU A 1 89 ? 3.365 8.102 9.219 1 98.94 89 LEU A N 1
ATOM 663 C CA . LEU A 1 89 ? 3.459 6.645 9.18 1 98.94 89 LEU A CA 1
ATOM 664 C C . LEU A 1 89 ? 4.074 6.172 7.867 1 98.94 89 LEU A C 1
ATOM 666 O O . LEU A 1 89 ? 3.941 6.84 6.84 1 98.94 89 LEU A O 1
ATOM 670 N N . THR A 1 90 ? 4.77 5.016 7.914 1 98.94 90 THR A N 1
ATOM 671 C CA . THR A 1 90 ? 5.242 4.375 6.691 1 98.94 90 THR A CA 1
ATOM 672 C C . THR A 1 90 ? 4.469 3.09 6.422 1 98.94 90 THR A C 1
ATOM 674 O O . THR A 1 90 ? 3.662 2.66 7.246 1 98.94 90 THR A O 1
ATOM 677 N N . GLY A 1 91 ? 4.707 2.531 5.234 1 98.88 91 GLY A N 1
ATOM 678 C CA . GLY A 1 91 ? 4.059 1.278 4.887 1 98.88 91 GLY A CA 1
ATOM 679 C C . GLY A 1 91 ? 2.592 1.446 4.535 1 98.88 91 GLY A C 1
ATOM 680 O O . GLY A 1 91 ? 1.778 0.556 4.797 1 98.88 91 GLY A O 1
ATOM 681 N N . VAL A 1 92 ? 2.268 2.572 3.998 1 98.94 92 VAL A N 1
ATOM 682 C CA . VAL A 1 92 ? 0.863 2.834 3.699 1 98.94 92 VAL A CA 1
ATOM 683 C C . VAL A 1 92 ? 0.298 1.709 2.836 1 98.94 92 VAL A C 1
ATOM 685 O O . VAL A 1 92 ? 0.933 1.28 1.87 1 98.94 92 VAL A O 1
ATOM 688 N N . ASN A 1 93 ? -0.762 1.154 3.225 1 98.94 93 ASN A N 1
ATOM 689 C CA . ASN A 1 93 ? -1.601 0.253 2.441 1 98.94 93 ASN A CA 1
ATOM 690 C C . ASN A 1 93 ? -3.061 0.7 2.445 1 98.94 93 ASN A C 1
ATOM 692 O O . ASN A 1 93 ? -3.396 1.729 3.033 1 98.94 93 ASN A O 1
ATOM 696 N N . LEU A 1 94 ? -3.914 0.071 1.705 1 98.94 94 LEU A N 1
ATOM 697 C CA . LEU A 1 94 ? -5.281 0.537 1.494 1 98.94 94 LEU A CA 1
ATOM 698 C C . LEU A 1 94 ? -6.066 0.527 2.801 1 98.94 94 LEU A C 1
ATOM 700 O O . LEU A 1 94 ? -6.77 1.49 3.115 1 98.94 94 LEU A O 1
ATOM 704 N N . PRO A 1 95 ? -5.977 -0.531 3.648 1 98.94 95 PRO A N 1
ATOM 705 C CA . PRO A 1 95 ? -6.695 -0.507 4.926 1 98.94 95 PRO A CA 1
ATOM 706 C C . PRO A 1 95 ? -6.32 0.697 5.789 1 98.94 95 PRO A C 1
ATOM 708 O O . PRO A 1 95 ? -7.195 1.317 6.398 1 98.94 95 PRO A O 1
ATOM 711 N N . MET A 1 96 ? -5.082 1.062 5.844 1 98.94 96 MET A N 1
ATOM 712 C CA . MET A 1 96 ? -4.598 2.205 6.617 1 98.94 96 MET A CA 1
ATOM 713 C C . MET A 1 96 ? -5.215 3.504 6.109 1 98.94 96 MET A C 1
ATOM 715 O O . MET A 1 96 ? -5.742 4.293 6.895 1 98.94 96 MET A O 1
ATOM 719 N N . LEU A 1 97 ? -5.152 3.684 4.785 1 98.94 97 LEU A N 1
ATOM 720 C CA . LEU A 1 97 ? -5.652 4.922 4.199 1 98.94 97 LEU A CA 1
ATOM 721 C C . LEU A 1 97 ? -7.168 5.012 4.332 1 98.94 97 LEU A C 1
ATOM 723 O O . LEU A 1 97 ? -7.715 6.09 4.59 1 98.94 97 LEU A O 1
ATOM 727 N N . LEU A 1 98 ? -7.852 3.902 4.156 1 98.81 98 LEU A N 1
ATOM 728 C CA . LEU A 1 98 ? -9.297 3.885 4.332 1 98.81 98 LEU A CA 1
ATOM 729 C C . LEU A 1 98 ? -9.68 4.281 5.758 1 98.81 98 LEU A C 1
ATOM 731 O O . LEU A 1 98 ? -10.602 5.07 5.961 1 98.81 98 LEU A O 1
ATOM 735 N N . GLU A 1 99 ? -8.953 3.715 6.695 1 98.75 99 GLU A N 1
ATOM 736 C CA . GLU A 1 99 ? -9.172 4.082 8.086 1 98.75 99 GLU A CA 1
ATOM 737 C C . GLU A 1 99 ? -9.023 5.586 8.297 1 98.75 99 GLU A C 1
ATOM 739 O O . GLU A 1 99 ? -9.852 6.215 8.953 1 98.75 99 GLU A O 1
ATOM 744 N N . ALA A 1 100 ? -7.996 6.168 7.754 1 98.81 100 ALA A N 1
ATOM 745 C CA . ALA A 1 100 ? -7.719 7.594 7.891 1 98.81 100 ALA A CA 1
ATOM 746 C C . ALA A 1 100 ? -8.852 8.43 7.293 1 98.81 100 ALA A C 1
ATOM 748 O O . ALA A 1 100 ? -9.32 9.391 7.918 1 98.81 100 ALA A O 1
ATOM 749 N N . LEU A 1 101 ? -9.305 8.008 6.109 1 98.44 101 LEU A N 1
ATOM 750 C CA . LEU A 1 101 ? -10.242 8.836 5.352 1 98.44 101 LEU A CA 1
ATOM 751 C C . LEU A 1 101 ? -11.656 8.703 5.906 1 98.44 101 LEU A C 1
ATOM 753 O O . LEU A 1 101 ? -12.406 9.68 5.957 1 98.44 101 LEU A O 1
ATOM 757 N N . ILE A 1 102 ? -11.984 7.551 6.387 1 97.38 102 ILE A N 1
ATOM 758 C CA . ILE A 1 102 ? -13.359 7.277 6.793 1 97.38 102 ILE A CA 1
ATOM 759 C C . ILE A 1 102 ? -13.547 7.656 8.266 1 97.38 102 ILE A C 1
ATOM 761 O O . ILE A 1 102 ? -14.609 8.141 8.648 1 97.38 102 ILE A O 1
ATOM 765 N N . ASN A 1 103 ? -12.492 7.531 9.062 1 96.19 103 ASN A N 1
ATOM 766 C CA . ASN A 1 103 ? -12.711 7.574 10.5 1 96.19 103 ASN A CA 1
ATOM 767 C C . ASN A 1 103 ? -11.992 8.758 11.148 1 96.19 103 ASN A C 1
ATOM 769 O O . ASN A 1 103 ? -11.922 8.859 12.367 1 96.19 103 ASN A O 1
ATOM 773 N N . ARG A 1 104 ? -11.5 9.641 10.312 1 96.56 104 ARG A N 1
ATOM 774 C CA . ARG A 1 104 ? -10.734 10.742 10.891 1 96.56 104 ARG A CA 1
ATOM 775 C C . ARG A 1 104 ? -11.648 11.711 11.641 1 96.56 104 ARG A C 1
ATOM 777 O O . ARG A 1 104 ? -11.203 12.414 12.555 1 96.56 104 ARG A O 1
ATOM 784 N N . GLU A 1 105 ? -12.984 11.703 11.305 1 94.88 105 GLU A N 1
ATOM 785 C CA . GLU A 1 105 ? -13.891 12.617 11.992 1 94.88 105 GLU A CA 1
ATOM 786 C C . GLU A 1 105 ? -14.133 12.188 13.438 1 94.88 105 GLU A C 1
ATOM 788 O O . GLU A 1 105 ? -14.438 11.023 13.695 1 94.88 105 GLU A O 1
ATOM 793 N N . GLY A 1 106 ? -13.953 13.109 14.359 1 92.75 106 GLY A N 1
ATOM 794 C CA . GLY A 1 106 ? -14.203 12.844 15.766 1 92.75 106 GLY A CA 1
ATOM 795 C C . GLY A 1 106 ? -13 12.266 16.484 1 92.75 106 GLY A C 1
ATOM 796 O O . GLY A 1 106 ? -13.062 12 17.688 1 92.75 106 GLY A O 1
ATOM 797 N N . LYS A 1 107 ? -11.93 12.008 15.883 1 96.69 107 LYS A N 1
ATOM 798 C CA . LYS A 1 107 ? -10.711 11.508 16.5 1 96.69 107 LYS A CA 1
ATOM 799 C C . LYS A 1 107 ? -9.672 12.625 16.641 1 96.69 107 LYS A C 1
ATOM 801 O O . LYS A 1 107 ? -9.633 13.539 15.812 1 96.69 107 LYS A O 1
ATOM 806 N N . SER A 1 108 ? -8.953 12.469 17.688 1 97.88 108 SER A N 1
ATOM 807 C CA . SER A 1 108 ? -7.719 13.25 17.719 1 97.88 108 SER A CA 1
ATOM 808 C C . SER A 1 108 ? -6.688 12.695 16.75 1 97.88 108 SER A C 1
ATOM 810 O O . SER A 1 108 ? -6.805 11.562 16.297 1 97.88 108 SER A O 1
ATOM 812 N N . LEU A 1 109 ? -5.703 13.469 16.438 1 98.31 109 LEU A N 1
ATOM 813 C CA . LEU A 1 109 ? -4.633 13.016 15.547 1 98.31 109 LEU A CA 1
ATOM 814 C C . LEU A 1 109 ? -3.953 11.773 16.109 1 98.31 109 LEU A C 1
ATOM 816 O O . LEU A 1 109 ? -3.686 10.82 15.375 1 98.31 109 LEU A O 1
ATOM 820 N N . GLU A 1 110 ? -3.713 11.742 17.391 1 98.12 110 GLU A N 1
ATOM 821 C CA . GLU A 1 110 ? -3.062 10.617 18.047 1 98.12 110 GLU A CA 1
ATOM 822 C C . GLU A 1 110 ? -3.922 9.359 17.953 1 98.12 110 GLU A C 1
ATOM 824 O O . GLU A 1 110 ? -3.412 8.266 17.703 1 98.12 110 GLU A O 1
ATOM 829 N N . GLU A 1 111 ? -5.18 9.523 18.141 1 98.56 111 GLU A N 1
ATOM 830 C CA . GLU A 1 111 ? -6.102 8.398 18.031 1 98.56 111 GLU A CA 1
ATOM 831 C C . GLU A 1 111 ? -6.133 7.859 16.594 1 98.56 111 GLU A C 1
ATOM 833 O O . GLU A 1 111 ? -6.188 6.645 16.391 1 98.56 111 GLU A O 1
ATOM 838 N N . LEU A 1 112 ? -6.121 8.766 15.656 1 98.81 112 LEU A N 1
ATOM 839 C CA . LEU A 1 112 ? -6.148 8.367 14.25 1 98.81 112 LEU A CA 1
ATOM 840 C C . LEU A 1 112 ? -4.883 7.609 13.875 1 98.81 112 LEU A C 1
ATOM 842 O O . LEU A 1 112 ? -4.938 6.629 13.125 1 98.81 112 LEU A O 1
ATOM 846 N N . VAL A 1 113 ? -3.762 8.086 14.391 1 98.88 113 VAL A N 1
ATOM 847 C CA . VAL A 1 113 ? -2.484 7.422 14.148 1 98.88 113 VAL A CA 1
ATOM 848 C C . VAL A 1 113 ? -2.557 5.969 14.609 1 98.88 113 VAL A C 1
ATOM 850 O O . VAL A 1 113 ? -2.227 5.055 13.852 1 98.88 113 VAL A O 1
ATOM 853 N N . GLU A 1 114 ? -3.012 5.773 15.797 1 98.81 114 GLU A N 1
ATOM 854 C CA . GLU A 1 114 ? -3.096 4.43 16.359 1 98.81 114 GLU A CA 1
ATOM 855 C C . GLU A 1 114 ? -4.07 3.562 15.57 1 98.81 114 GLU A C 1
ATOM 857 O O . GLU A 1 114 ? -3.801 2.385 15.312 1 98.81 114 GLU A O 1
ATOM 862 N N . ALA A 1 115 ? -5.184 4.102 15.219 1 98.81 115 ALA A N 1
ATOM 863 C CA . ALA A 1 115 ? -6.184 3.371 14.438 1 98.81 115 ALA A CA 1
ATOM 864 C C . ALA A 1 115 ? -5.637 2.969 13.078 1 98.81 115 ALA A C 1
ATOM 866 O O . ALA A 1 115 ? -5.895 1.862 12.594 1 98.81 115 ALA A O 1
ATOM 867 N N . CYS A 1 116 ? -4.91 3.877 12.438 1 98.94 116 CYS A N 1
ATOM 868 C CA . CYS A 1 116 ? -4.348 3.617 11.117 1 98.94 116 CYS A CA 1
ATOM 869 C C . CYS A 1 116 ? -3.285 2.523 11.18 1 98.94 116 CYS A C 1
ATOM 871 O O . CYS A 1 116 ? -3.229 1.656 10.305 1 98.94 116 CYS A O 1
ATOM 873 N N . ILE A 1 117 ? -2.434 2.572 12.234 1 98.94 117 ILE A N 1
ATOM 874 C CA . ILE A 1 117 ? -1.427 1.532 12.414 1 98.94 117 ILE A CA 1
ATOM 875 C C . ILE A 1 117 ? -2.107 0.175 12.57 1 98.94 117 ILE A C 1
ATOM 877 O O . ILE A 1 117 ? -1.734 -0.798 11.914 1 98.94 117 ILE A O 1
ATOM 881 N N . GLU A 1 118 ? -3.078 0.139 13.414 1 98.88 118 GLU A N 1
ATOM 882 C CA . GLU A 1 118 ? -3.811 -1.1 13.656 1 98.88 118 GLU A CA 1
ATOM 883 C C . GLU A 1 118 ? -4.477 -1.608 12.383 1 98.88 118 GLU A C 1
ATOM 885 O O . GLU A 1 118 ? -4.355 -2.787 12.039 1 98.88 118 GLU A O 1
ATOM 890 N N . ALA A 1 119 ? -5.156 -0.757 11.68 1 98.88 119 ALA A N 1
ATOM 891 C CA . ALA A 1 119 ? -5.84 -1.135 10.445 1 98.88 119 ALA A CA 1
ATOM 892 C C . ALA A 1 119 ? -4.848 -1.646 9.398 1 98.88 119 ALA A C 1
ATOM 894 O O . ALA A 1 119 ? -5.113 -2.635 8.711 1 98.88 119 ALA A O 1
ATOM 895 N N . GLY A 1 120 ? -3.701 -0.939 9.258 1 98.94 120 GLY A N 1
ATOM 896 C CA . GLY A 1 120 ? -2.682 -1.354 8.312 1 98.94 120 GLY A CA 1
ATOM 897 C C . GLY A 1 120 ? -2.131 -2.738 8.594 1 98.94 120 GLY A C 1
ATOM 898 O O . GLY A 1 120 ? -1.995 -3.559 7.684 1 98.94 120 GLY A O 1
ATOM 899 N N . LYS A 1 121 ? -1.855 -2.982 9.859 1 98.94 121 LYS A N 1
ATOM 900 C CA . LYS A 1 121 ? -1.254 -4.254 10.25 1 98.94 121 LYS A CA 1
ATOM 901 C C . LYS A 1 121 ? -2.279 -5.383 10.203 1 98.94 121 LYS A C 1
ATOM 903 O O . LYS A 1 121 ? -1.994 -6.469 9.695 1 98.94 121 LYS A O 1
ATOM 908 N N . THR A 1 122 ? -3.492 -5.125 10.672 1 98.75 122 THR A N 1
ATOM 909 C CA . THR A 1 122 ? -4.516 -6.164 10.711 1 98.75 122 THR A CA 1
ATOM 910 C C . THR A 1 122 ? -5.066 -6.426 9.312 1 98.75 122 THR A C 1
ATOM 912 O O . THR A 1 122 ? -5.691 -7.461 9.07 1 98.75 122 THR A O 1
ATOM 915 N N . GLY A 1 123 ? -4.867 -5.484 8.398 1 98.81 123 GLY A N 1
ATOM 916 C CA . GLY A 1 123 ? -5.289 -5.652 7.016 1 98.81 123 GLY A CA 1
ATOM 917 C C . GLY A 1 123 ? -4.43 -6.633 6.242 1 98.81 123 GLY A C 1
ATOM 918 O O . GLY A 1 123 ? -4.793 -7.059 5.145 1 98.81 123 GLY A O 1
ATOM 919 N N . ILE A 1 124 ? -3.293 -7 6.84 1 98.88 124 ILE A N 1
ATOM 920 C CA . ILE A 1 124 ? -2.4 -7.973 6.223 1 98.88 124 ILE A CA 1
ATOM 921 C C . ILE A 1 124 ? -2.777 -9.383 6.68 1 98.88 124 ILE A C 1
ATOM 923 O O . ILE A 1 124 ? -2.533 -9.758 7.828 1 98.88 124 ILE A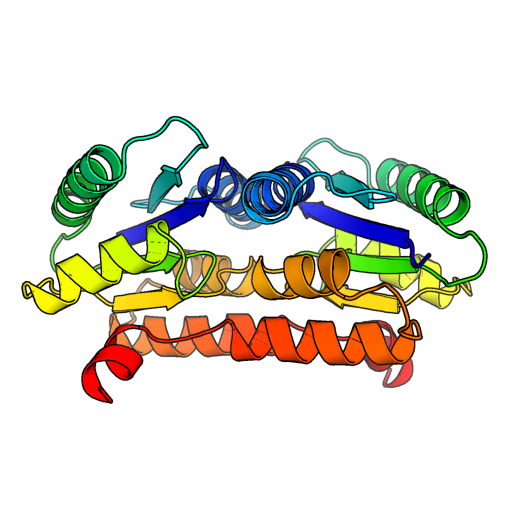 O 1
ATOM 927 N N . ASN A 1 125 ? -3.385 -10.109 5.703 1 98.69 125 ASN A N 1
ATOM 928 C CA . ASN A 1 125 ? -3.891 -11.445 5.992 1 98.69 125 ASN A CA 1
ATOM 929 C C . ASN A 1 125 ? -3.43 -12.461 4.949 1 98.69 125 ASN A C 1
ATOM 931 O O . ASN A 1 125 ? -3.258 -12.117 3.779 1 98.69 125 ASN A O 1
ATOM 935 N N . HIS A 1 126 ? -3.148 -13.656 5.457 1 98.81 126 HIS A N 1
ATOM 936 C CA . HIS A 1 126 ? -2.943 -14.805 4.578 1 98.81 126 HIS A CA 1
ATOM 937 C C . HIS A 1 126 ? -4.266 -15.5 4.258 1 98.81 126 HIS A C 1
ATOM 939 O O . HIS A 1 126 ? -4.773 -16.281 5.066 1 98.81 126 HIS A O 1
ATOM 945 N N . ILE A 1 127 ? -4.777 -15.305 3.078 1 98.5 127 ILE A N 1
ATOM 946 C CA . ILE A 1 127 ? -6.129 -15.711 2.703 1 98.5 127 ILE A CA 1
ATOM 947 C C . ILE A 1 127 ? -6.273 -17.219 2.854 1 98.5 127 ILE A C 1
ATOM 949 O O . ILE A 1 127 ? -7.316 -17.719 3.289 1 98.5 127 ILE A O 1
ATOM 953 N N . ASN A 1 128 ? -5.215 -17.984 2.449 1 98.25 128 ASN A N 1
ATOM 954 C CA . ASN A 1 128 ? -5.238 -19.438 2.57 1 98.25 128 ASN A CA 1
ATOM 955 C C . ASN A 1 128 ? -5.551 -19.875 3.998 1 98.25 128 ASN A C 1
ATOM 957 O O . ASN A 1 128 ? -6.32 -20.812 4.211 1 98.25 128 ASN A O 1
ATOM 961 N N . LYS A 1 129 ? -4.969 -19.172 4.93 1 97.12 129 LYS A N 1
ATOM 962 C CA . LYS A 1 129 ? -5.188 -19.5 6.336 1 97.12 129 LYS A CA 1
ATOM 963 C C . LYS A 1 129 ? -6.574 -19.062 6.797 1 97.12 129 LYS A C 1
ATOM 965 O O . LYS A 1 129 ? -7.211 -19.734 7.598 1 97.12 129 LYS A O 1
ATOM 970 N N . VAL A 1 130 ? -6.98 -17.938 6.266 1 94.69 130 VAL A N 1
ATOM 971 C CA . VAL A 1 130 ? -8.305 -17.422 6.605 1 94.69 130 VAL A CA 1
ATOM 972 C C . VAL A 1 130 ? -9.375 -18.422 6.164 1 94.69 130 VAL A C 1
ATOM 974 O O . VAL A 1 130 ? -10.328 -18.672 6.898 1 94.69 130 VAL A O 1
ATOM 977 N N . LEU A 1 131 ? -9.227 -18.938 4.957 1 94 131 LEU A N 1
ATOM 978 C CA . LEU A 1 131 ? -10.188 -19.875 4.387 1 94 131 LEU A CA 1
ATOM 979 C C . LEU A 1 131 ? -10.148 -21.219 5.121 1 94 131 LEU A C 1
ATOM 981 O O . LEU A 1 131 ? -11.18 -21.875 5.266 1 94 131 LEU A O 1
ATOM 985 N N . SER A 1 132 ? -9 -21.578 5.574 1 90.75 132 SER A N 1
ATOM 986 C CA . SER A 1 132 ? -8.867 -22.859 6.262 1 90.75 132 SER A CA 1
ATOM 987 C C . SER A 1 132 ? -9.461 -22.797 7.668 1 90.75 132 SER A C 1
ATOM 989 O O . SER A 1 132 ? -9.844 -23.812 8.234 1 90.75 132 SER A O 1
ATOM 991 N N . SER A 1 133 ? -9.453 -21.594 8.164 1 85.25 133 SER A N 1
ATOM 992 C CA . SER A 1 133 ? -10.008 -21.422 9.508 1 85.25 133 SER A CA 1
ATOM 993 C C . SER A 1 133 ? -11.523 -21.281 9.469 1 85.25 133 SER A C 1
ATOM 995 O O . SER A 1 133 ? -12.18 -21.312 10.516 1 85.25 133 SER A O 1
ATOM 997 N N . MET A 1 134 ? -12.188 -21.188 8.328 1 72.69 134 MET A N 1
ATOM 998 C CA . MET A 1 134 ? -13.641 -21.109 8.195 1 72.69 134 MET A CA 1
ATOM 999 C C . MET A 1 134 ? -14.234 -22.5 7.953 1 72.69 134 MET A C 1
ATOM 1001 O O . MET A 1 134 ? -13.586 -23.359 7.359 1 72.69 134 MET A O 1
ATOM 1005 N N . MET B 1 1 ? 10.938 -19.703 -10.953 1 94.12 1 MET B N 1
ATOM 1006 C CA . MET B 1 1 ? 10.805 -18.469 -10.195 1 94.12 1 MET B CA 1
ATOM 1007 C C . MET B 1 1 ? 9.352 -18.234 -9.781 1 94.12 1 MET B C 1
ATOM 1009 O O . MET B 1 1 ? 8.438 -18.422 -10.586 1 94.12 1 MET B O 1
ATOM 1013 N N . ILE B 1 2 ? 9.156 -17.797 -8.578 1 98.25 2 ILE B N 1
ATOM 1014 C CA . ILE B 1 2 ? 7.809 -17.578 -8.07 1 98.25 2 ILE B CA 1
ATOM 1015 C C . ILE B 1 2 ? 7.156 -16.422 -8.828 1 98.25 2 ILE B C 1
ATOM 1017 O O . ILE B 1 2 ? 7.738 -15.344 -8.945 1 98.25 2 ILE B O 1
ATOM 1021 N N . GLY B 1 3 ? 5.984 -16.656 -9.438 1 98.69 3 GLY B N 1
ATOM 1022 C CA . GLY B 1 3 ? 5.215 -15.586 -10.062 1 98.69 3 GLY B CA 1
ATOM 1023 C C . GLY B 1 3 ? 4.531 -14.672 -9.062 1 98.69 3 GLY B C 1
ATOM 1024 O O . GLY B 1 3 ? 4.223 -15.094 -7.945 1 98.69 3 GLY B O 1
ATOM 1025 N N . ILE B 1 4 ? 4.359 -13.422 -9.461 1 98.88 4 ILE B N 1
ATOM 1026 C CA . ILE B 1 4 ? 3.697 -12.461 -8.586 1 98.88 4 ILE B CA 1
ATOM 1027 C C . ILE B 1 4 ? 2.514 -11.828 -9.312 1 98.88 4 ILE B C 1
ATOM 1029 O O . ILE B 1 4 ? 2.633 -11.422 -10.469 1 98.88 4 ILE B O 1
ATOM 1033 N N . ILE B 1 5 ? 1.397 -11.812 -8.664 1 98.94 5 ILE B N 1
ATOM 1034 C CA . ILE B 1 5 ? 0.245 -11.055 -9.141 1 98.94 5 ILE B CA 1
ATOM 1035 C C . ILE B 1 5 ? -0.163 -10.023 -8.094 1 98.94 5 ILE B C 1
ATOM 1037 O O . ILE B 1 5 ? -0.348 -10.359 -6.922 1 98.94 5 ILE B O 1
ATOM 1041 N N . VAL B 1 6 ? -0.218 -8.812 -8.484 1 98.94 6 VAL B N 1
ATOM 1042 C CA . VAL B 1 6 ? -0.789 -7.762 -7.648 1 98.94 6 VAL B CA 1
ATOM 1043 C C . VAL B 1 6 ? -2.17 -7.375 -8.172 1 98.94 6 VAL B C 1
ATOM 1045 O O . VAL B 1 6 ? -2.33 -7.094 -9.367 1 98.94 6 VAL B O 1
ATOM 1048 N N . MET B 1 7 ? -3.182 -7.379 -7.316 1 98.62 7 MET B N 1
ATOM 1049 C CA . MET B 1 7 ? -4.543 -7.094 -7.762 1 98.62 7 MET B CA 1
ATOM 1050 C C . MET B 1 7 ? -5.238 -6.125 -6.809 1 98.62 7 MET B C 1
ATOM 1052 O O . MET B 1 7 ? -5.312 -6.383 -5.605 1 98.62 7 MET B O 1
ATOM 1056 N N . THR B 1 8 ? -5.766 -5.066 -7.281 1 98.56 8 THR B N 1
ATOM 1057 C CA . THR B 1 8 ? -6.289 -3.998 -6.438 1 98.56 8 THR B CA 1
ATOM 1058 C C . THR B 1 8 ? -7.492 -3.328 -7.094 1 98.56 8 THR B C 1
ATOM 1060 O O . THR B 1 8 ? -7.777 -3.564 -8.273 1 98.56 8 THR B O 1
ATOM 1063 N N . HIS B 1 9 ? -8.25 -2.537 -6.281 1 98.31 9 HIS B N 1
ATOM 1064 C CA . HIS B 1 9 ? -9.141 -1.529 -6.852 1 98.31 9 HIS B CA 1
ATOM 1065 C C . HIS B 1 9 ? -8.352 -0.478 -7.625 1 98.31 9 HIS B C 1
ATOM 1067 O O . HIS B 1 9 ? -7.285 -0.039 -7.176 1 98.31 9 HIS B O 1
ATOM 1073 N N . GLY B 1 10 ? -8.82 -0.148 -8.781 1 97.5 10 GLY B N 1
ATOM 1074 C CA . GLY B 1 10 ? -8.211 0.908 -9.57 1 97.5 10 GLY B CA 1
ATOM 1075 C C . GLY B 1 10 ? -6.801 0.57 -10.031 1 97.5 10 GLY B C 1
ATOM 1076 O O . GLY B 1 10 ? -6.43 -0.603 -10.094 1 97.5 10 GLY B O 1
ATOM 1077 N N . ASN B 1 11 ? -6 1.591 -10.375 1 97.62 11 ASN B N 1
ATOM 1078 C CA . ASN B 1 11 ? -4.676 1.437 -10.961 1 97.62 11 ASN B CA 1
ATOM 1079 C C . ASN B 1 11 ? -3.598 1.298 -9.891 1 97.62 11 ASN B C 1
ATOM 1081 O O . ASN B 1 11 ? -2.404 1.347 -10.195 1 97.62 11 ASN B O 1
ATOM 1085 N N . PHE B 1 12 ? -4.008 1.066 -8.672 1 98.25 12 PHE B N 1
ATOM 1086 C CA . PHE B 1 12 ? -3.117 0.931 -7.527 1 98.25 12 PHE B CA 1
ATOM 1087 C C . PHE B 1 12 ? -2.105 -0.186 -7.758 1 98.25 12 PHE B C 1
ATOM 1089 O O . PHE B 1 12 ? -0.916 -0.017 -7.488 1 98.25 12 PHE B O 1
ATOM 1096 N N . SER B 1 13 ? -2.5 -1.319 -8.32 1 98.75 13 SER B N 1
ATOM 1097 C CA . SER B 1 13 ? -1.633 -2.471 -8.555 1 98.75 13 SER B CA 1
ATOM 1098 C C . SER B 1 13 ? -0.508 -2.125 -9.523 1 98.75 13 SER B C 1
ATOM 1100 O O . SER B 1 13 ? 0.661 -2.404 -9.25 1 98.75 13 SER B O 1
ATOM 1102 N N . GLU B 1 14 ? -0.834 -1.448 -10.586 1 98.69 14 GLU B N 1
ATOM 1103 C CA . GLU B 1 14 ? 0.158 -1.075 -11.594 1 98.69 14 GLU B CA 1
ATOM 1104 C C . GLU B 1 14 ? 1.169 -0.082 -11.023 1 98.69 14 GLU B C 1
ATOM 1106 O O . GLU B 1 14 ? 2.375 -0.224 -11.242 1 98.69 14 GLU B O 1
ATOM 1111 N N . GLU B 1 15 ? 0.708 0.85 -10.273 1 98.75 15 GLU B N 1
ATOM 1112 C CA . GLU B 1 15 ? 1.575 1.948 -9.852 1 98.75 15 GLU B CA 1
ATOM 1113 C C . GLU B 1 15 ? 2.484 1.529 -8.703 1 98.75 15 GLU B C 1
ATOM 1115 O O . GLU B 1 15 ? 3.619 1.999 -8.594 1 98.75 15 GLU B O 1
ATOM 1120 N N . ILE B 1 16 ? 1.992 0.627 -7.828 1 98.88 16 ILE B N 1
ATOM 1121 C CA . ILE B 1 16 ? 2.883 0.169 -6.766 1 98.88 16 ILE B CA 1
ATOM 1122 C C . ILE B 1 16 ? 4 -0.686 -7.363 1 98.88 16 ILE B C 1
ATOM 1124 O O . ILE B 1 16 ? 5.137 -0.655 -6.887 1 98.88 16 ILE B O 1
ATOM 1128 N N . ILE B 1 17 ? 3.756 -1.427 -8.461 1 98.88 17 ILE B N 1
ATOM 1129 C CA . ILE B 1 17 ? 4.793 -2.18 -9.156 1 98.88 17 ILE B CA 1
ATOM 1130 C C . ILE B 1 17 ? 5.812 -1.216 -9.766 1 98.88 17 ILE B C 1
ATOM 1132 O O . ILE B 1 17 ? 7.02 -1.402 -9.609 1 98.88 17 ILE B O 1
ATOM 1136 N N . LYS B 1 18 ? 5.281 -0.143 -10.359 1 98.62 18 LYS B N 1
ATOM 1137 C CA . LYS B 1 18 ? 6.18 0.854 -10.938 1 98.62 18 LYS B CA 1
ATOM 1138 C C . LYS B 1 18 ? 7.051 1.498 -9.859 1 98.62 18 LYS B C 1
ATOM 1140 O O . LYS B 1 18 ? 8.219 1.798 -10.102 1 98.62 18 LYS B O 1
ATOM 1145 N N . SER B 1 19 ? 6.469 1.752 -8.695 1 98.38 19 SER B N 1
ATOM 1146 C CA . SER B 1 19 ? 7.238 2.291 -7.578 1 98.38 19 SER B CA 1
ATOM 1147 C C . SER B 1 19 ? 8.375 1.354 -7.188 1 98.38 19 SER B C 1
ATOM 1149 O O . SER B 1 19 ? 9.492 1.802 -6.922 1 98.38 19 SER B O 1
ATOM 1151 N N . CYS B 1 20 ? 8.086 0.063 -7.16 1 98.38 20 CYS B N 1
ATOM 1152 C CA . CYS B 1 20 ? 9.117 -0.922 -6.852 1 98.38 20 CYS B CA 1
ATOM 1153 C C . CYS B 1 20 ? 10.219 -0.91 -7.906 1 98.38 20 CYS B C 1
ATOM 1155 O O . CYS B 1 20 ? 11.398 -1.036 -7.578 1 98.38 20 CYS B O 1
ATOM 1157 N N . GLU B 1 21 ? 9.812 -0.726 -9.156 1 98.19 21 GLU B N 1
ATOM 1158 C CA . GLU B 1 21 ? 10.781 -0.736 -10.25 1 98.19 21 GLU B CA 1
ATOM 1159 C C . GLU B 1 21 ? 11.727 0.457 -10.156 1 98.19 21 GLU B C 1
ATOM 1161 O O . GLU B 1 21 ? 12.898 0.353 -10.523 1 98.19 21 GLU B O 1
ATOM 1166 N N . LEU B 1 22 ? 11.25 1.577 -9.68 1 96.44 22 LEU B N 1
ATOM 1167 C CA . LEU B 1 22 ? 12.094 2.748 -9.469 1 96.44 22 LEU B CA 1
ATOM 1168 C C . LEU B 1 22 ? 13.188 2.453 -8.453 1 96.44 22 LEU B C 1
ATOM 1170 O O . LEU B 1 22 ? 14.266 3.047 -8.508 1 96.44 22 LEU B O 1
ATOM 1174 N N . ILE B 1 23 ? 12.898 1.523 -7.551 1 96.19 23 ILE B N 1
ATOM 1175 C CA . ILE B 1 23 ? 13.789 1.261 -6.426 1 96.19 23 ILE B CA 1
ATOM 1176 C C . ILE B 1 23 ? 14.703 0.086 -6.758 1 96.19 23 ILE B C 1
ATOM 1178 O O . ILE B 1 23 ? 15.914 0.143 -6.512 1 96.19 23 ILE B O 1
ATOM 1182 N N . ALA B 1 24 ? 14.117 -0.971 -7.359 1 96 24 ALA B N 1
ATOM 1183 C CA . ALA B 1 24 ? 14.852 -2.236 -7.406 1 96 24 ALA B CA 1
ATOM 1184 C C . ALA B 1 24 ? 15.023 -2.717 -8.844 1 96 24 ALA B C 1
ATOM 1186 O O . ALA B 1 24 ? 15.602 -3.777 -9.086 1 96 24 ALA B O 1
ATOM 1187 N N . GLY B 1 25 ? 14.547 -1.991 -9.805 1 96.56 25 GLY B N 1
ATOM 1188 C CA . GLY B 1 25 ? 14.633 -2.412 -11.195 1 96.56 25 GLY B CA 1
ATOM 1189 C C . GLY B 1 25 ? 13.391 -3.139 -11.68 1 96.56 25 GLY B C 1
ATOM 1190 O O . GLY B 1 25 ? 12.391 -3.221 -10.953 1 96.56 25 GLY B O 1
ATOM 1191 N N . PRO B 1 26 ? 13.461 -3.734 -12.844 1 97.44 26 PRO B N 1
ATOM 1192 C CA . PRO B 1 26 ? 12.273 -4.301 -13.484 1 97.44 26 PRO B CA 1
ATOM 1193 C C .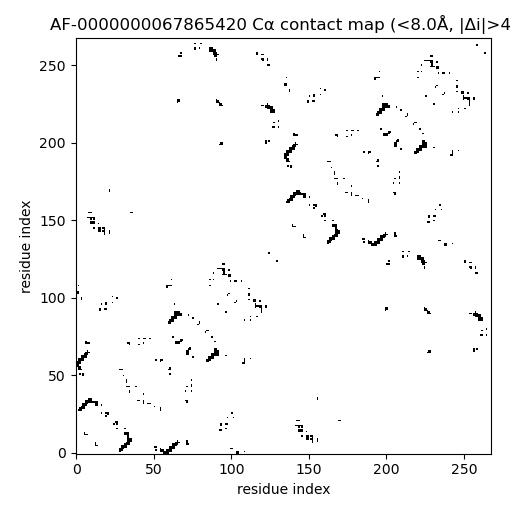 PRO B 1 26 ? 11.664 -5.449 -12.68 1 97.44 26 PRO B C 1
ATOM 1195 O O . PRO B 1 26 ? 12.391 -6.277 -12.125 1 97.44 26 PRO B O 1
ATOM 1198 N N . ALA B 1 27 ? 10.398 -5.488 -12.555 1 97.62 27 ALA B N 1
ATOM 1199 C CA . ALA B 1 27 ? 9.648 -6.555 -11.906 1 97.62 27 ALA B CA 1
ATOM 1200 C C . ALA B 1 27 ? 9.336 -7.684 -12.883 1 97.62 27 ALA B C 1
ATOM 1202 O O . ALA B 1 27 ? 8.258 -7.723 -13.477 1 97.62 27 ALA B O 1
ATOM 1203 N N . GLU B 1 28 ? 10.219 -8.609 -12.969 1 96.31 28 GLU B N 1
ATOM 1204 C CA . GLU B 1 28 ? 10.016 -9.719 -13.891 1 96.31 28 GLU B CA 1
ATOM 1205 C C . GLU B 1 28 ? 8.922 -10.656 -13.391 1 96.31 28 GLU B C 1
ATOM 1207 O O . GLU B 1 28 ? 8.703 -10.789 -12.188 1 96.31 28 GLU B O 1
ATOM 1212 N N . ARG B 1 29 ? 8.242 -11.32 -14.297 1 97.75 29 ARG B N 1
ATOM 1213 C CA . ARG B 1 29 ? 7.234 -12.336 -14 1 97.75 29 ARG B CA 1
ATOM 1214 C C . ARG B 1 29 ? 6.246 -11.836 -12.953 1 97.75 29 ARG B C 1
ATOM 1216 O O . ARG B 1 29 ? 6.016 -12.508 -11.938 1 97.75 29 ARG B O 1
ATOM 1223 N N . THR B 1 30 ? 5.816 -10.625 -13.188 1 98.75 30 THR B N 1
ATOM 1224 C CA . THR B 1 30 ? 4.879 -9.938 -12.312 1 98.75 30 THR B CA 1
ATOM 1225 C C . THR B 1 30 ? 3.738 -9.32 -13.117 1 98.75 30 THR B C 1
ATOM 1227 O O . THR B 1 30 ? 3.969 -8.711 -14.164 1 98.75 30 THR B O 1
ATOM 1230 N N . ALA B 1 31 ? 2.527 -9.555 -12.664 1 98.81 31 ALA B N 1
ATOM 1231 C CA . ALA B 1 31 ? 1.362 -9 -13.352 1 98.81 31 ALA B CA 1
ATOM 1232 C C . ALA B 1 31 ? 0.542 -8.117 -12.414 1 98.81 31 ALA B C 1
ATOM 1234 O O . ALA B 1 31 ? 0.458 -8.383 -11.219 1 98.81 31 ALA B O 1
ATOM 1235 N N . ALA B 1 32 ? -0.017 -7.082 -12.984 1 98.81 32 ALA B N 1
ATOM 1236 C CA . ALA B 1 32 ? -0.975 -6.223 -12.297 1 98.81 32 ALA B CA 1
ATOM 1237 C C . ALA B 1 32 ? -2.393 -6.465 -12.805 1 98.81 32 ALA B C 1
ATOM 1239 O O . ALA B 1 32 ? -2.623 -6.535 -14.016 1 98.81 32 ALA B O 1
ATOM 1240 N N . LEU B 1 33 ? -3.26 -6.656 -11.906 1 98.69 33 LEU B N 1
ATOM 1241 C CA . LEU B 1 33 ? -4.684 -6.723 -12.219 1 98.69 33 LEU B CA 1
ATOM 1242 C C . LEU B 1 33 ? -5.457 -5.645 -11.477 1 98.69 33 LEU B C 1
ATOM 1244 O O . LEU B 1 33 ? -5.121 -5.309 -10.336 1 98.69 33 LEU B O 1
ATOM 1248 N N . LYS B 1 34 ? -6.48 -5.066 -12.109 1 97.44 34 LYS B N 1
ATOM 1249 C CA . LYS B 1 34 ? -7.219 -3.945 -11.539 1 97.44 34 LYS B CA 1
ATOM 1250 C C . LYS B 1 34 ? -8.719 -4.133 -11.703 1 97.44 34 LYS B C 1
ATOM 1252 O O . LYS B 1 34 ? -9.172 -4.734 -12.68 1 97.44 34 LYS B O 1
ATOM 1257 N N . LEU B 1 35 ? -9.461 -3.645 -10.789 1 96.88 35 LEU B N 1
ATOM 1258 C CA . LEU B 1 35 ? -10.914 -3.564 -10.867 1 96.88 35 LEU B CA 1
ATOM 1259 C C . LEU B 1 35 ? -11.391 -2.123 -10.734 1 96.88 35 LEU B C 1
ATOM 1261 O O . LEU B 1 35 ? -11.266 -1.519 -9.664 1 96.88 35 LEU B O 1
ATOM 1265 N N . ASN B 1 36 ? -12.008 -1.593 -11.805 1 93.94 36 ASN B N 1
ATOM 1266 C CA . ASN B 1 36 ? -12.555 -0.24 -11.805 1 93.94 36 ASN B CA 1
ATOM 1267 C C . ASN B 1 36 ? -14.07 -0.25 -11.703 1 93.94 36 ASN B C 1
ATOM 1269 O O . ASN B 1 36 ? -14.695 -1.314 -11.727 1 93.94 36 ASN B O 1
ATOM 1273 N N . ARG B 1 37 ? -14.766 0.87 -11.445 1 88.94 37 ARG B N 1
ATOM 1274 C CA . ARG B 1 37 ? -16.203 1.016 -11.195 1 88.94 37 ARG B CA 1
ATOM 1275 C C . ARG B 1 37 ? -17.016 0.284 -12.25 1 88.94 37 ARG B C 1
ATOM 1277 O O . ARG B 1 37 ? -18.031 -0.347 -11.938 1 88.94 37 ARG B O 1
ATOM 1284 N N . ASN B 1 38 ? -16.562 0.242 -13.445 1 88.19 38 ASN B N 1
ATOM 1285 C CA . ASN B 1 38 ? -17.391 -0.307 -14.516 1 88.19 38 ASN B CA 1
ATOM 1286 C C . ASN B 1 38 ? -16.875 -1.669 -14.969 1 88.19 38 ASN B C 1
ATOM 1288 O O . ASN B 1 38 ? -17.391 -2.242 -15.93 1 88.19 38 ASN B O 1
ATOM 1292 N N . ASP B 1 39 ? -15.953 -2.156 -14.164 1 90.94 39 ASP B N 1
ATOM 1293 C CA . ASP B 1 39 ? -15.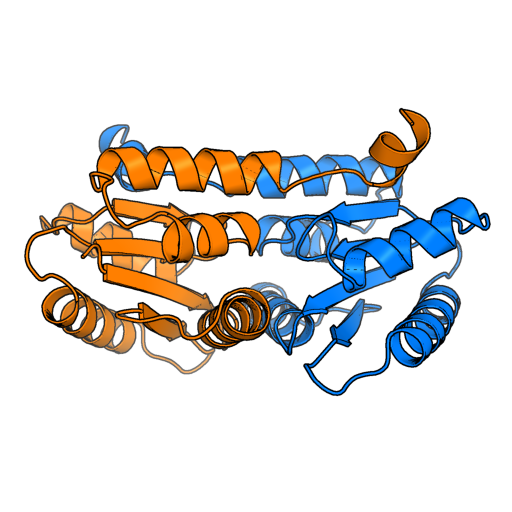422 -3.463 -14.547 1 90.94 39 ASP B CA 1
ATOM 1294 C C . ASP B 1 39 ? -16.328 -4.59 -14.047 1 90.94 39 ASP B C 1
ATOM 1296 O O . ASP B 1 39 ? -16.969 -4.465 -13 1 90.94 39 ASP B O 1
ATOM 1300 N N . ASN B 1 40 ? -16.312 -5.633 -14.82 1 92.94 40 ASN B N 1
ATOM 1301 C CA . ASN B 1 40 ? -17.016 -6.871 -14.492 1 92.94 40 ASN B CA 1
ATOM 1302 C C . ASN B 1 40 ? -16.125 -7.832 -13.727 1 92.94 40 ASN B C 1
ATOM 1304 O O . ASN B 1 40 ? -15.023 -8.164 -14.18 1 92.94 40 ASN B O 1
ATOM 1308 N N . ILE B 1 41 ? -16.562 -8.328 -12.594 1 94.75 41 ILE B N 1
ATOM 1309 C CA . ILE B 1 41 ? -15.805 -9.227 -11.727 1 94.75 41 ILE B CA 1
ATOM 1310 C C . ILE B 1 41 ? -15.469 -10.508 -12.484 1 94.75 41 ILE B C 1
ATOM 1312 O O . ILE B 1 41 ? -14.398 -11.086 -12.297 1 94.75 41 ILE B O 1
ATOM 1316 N N . GLU B 1 42 ? -16.344 -10.945 -13.352 1 95.75 42 GLU B N 1
ATOM 1317 C CA . GLU B 1 42 ? -16.094 -12.141 -14.156 1 95.75 42 GLU B CA 1
ATOM 1318 C C . GLU B 1 42 ? -14.891 -11.938 -15.078 1 95.75 42 GLU B C 1
ATOM 1320 O O . GLU B 1 42 ? -14.117 -12.875 -15.305 1 95.75 42 GLU B O 1
ATOM 1325 N N . ASP B 1 43 ? -14.883 -10.734 -15.555 1 96.88 43 ASP B N 1
ATOM 1326 C CA . ASP B 1 43 ? -13.734 -10.422 -16.406 1 96.88 43 ASP B CA 1
ATOM 1327 C C . ASP B 1 43 ? -12.438 -10.43 -15.594 1 96.88 43 ASP B C 1
ATOM 1329 O O . ASP B 1 43 ? -11.406 -10.891 -16.078 1 96.88 43 ASP B O 1
ATOM 1333 N N . LEU B 1 44 ? -12.539 -9.906 -14.398 1 97.25 44 LEU B N 1
ATOM 1334 C CA . LEU B 1 44 ? -11.375 -9.945 -13.523 1 97.25 44 LEU B CA 1
ATOM 1335 C C . LEU B 1 44 ? -10.977 -11.391 -13.227 1 97.25 44 LEU B C 1
ATOM 1337 O O . LEU B 1 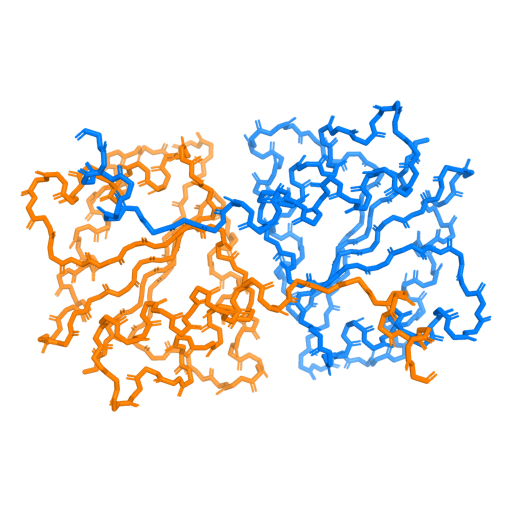44 ? -9.789 -11.719 -13.234 1 97.25 44 LEU B O 1
ATOM 1341 N N . ASN B 1 45 ? -11.938 -12.211 -12.984 1 98.19 45 ASN B N 1
ATOM 1342 C CA . ASN B 1 45 ? -11.672 -13.625 -12.711 1 98.19 45 ASN B CA 1
ATOM 1343 C C . ASN B 1 45 ? -10.977 -14.297 -13.891 1 98.19 45 ASN B C 1
ATOM 1345 O O . ASN B 1 45 ? -10.023 -15.062 -13.703 1 98.19 45 ASN B O 1
ATOM 1349 N N . LYS B 1 46 ? -11.453 -14.055 -15.078 1 98.06 46 LYS B N 1
ATOM 1350 C CA . LYS B 1 46 ? -10.852 -14.633 -16.281 1 98.06 46 LYS B CA 1
ATOM 1351 C C . LYS B 1 46 ? -9.398 -14.203 -16.422 1 98.06 46 LYS B C 1
ATOM 1353 O O . LYS B 1 46 ? -8.523 -15.031 -16.688 1 98.06 46 LYS B O 1
ATOM 1358 N N . LYS B 1 47 ? -9.18 -12.922 -16.266 1 98.19 47 LYS B N 1
ATOM 1359 C CA . LYS B 1 47 ? -7.816 -12.398 -16.359 1 98.19 47 LYS B CA 1
ATOM 1360 C C . LYS B 1 47 ? -6.922 -12.984 -15.273 1 98.19 47 LYS B C 1
ATOM 1362 O O . LYS B 1 47 ? -5.75 -13.273 -15.516 1 98.19 47 LYS B O 1
ATOM 1367 N N . PHE B 1 48 ? -7.516 -13.133 -14.148 1 98.69 48 PHE B N 1
ATOM 1368 C CA . PHE B 1 48 ? -6.781 -13.688 -13.016 1 98.69 48 PHE B CA 1
ATOM 1369 C C . PHE B 1 48 ? -6.316 -15.109 -13.32 1 98.69 48 PHE B C 1
ATOM 1371 O O . PHE B 1 48 ? -5.137 -15.43 -13.148 1 98.69 48 PHE B O 1
ATOM 1378 N N . VAL B 1 49 ? -7.168 -15.93 -13.758 1 98.5 49 VAL B N 1
ATOM 1379 C CA . VAL B 1 49 ? -6.859 -17.328 -14.055 1 98.5 49 VAL B CA 1
ATOM 1380 C C . VAL B 1 49 ? -5.828 -17.391 -15.172 1 98.5 49 VAL B C 1
ATOM 1382 O O . VAL B 1 49 ? -4.891 -18.203 -15.117 1 98.5 49 VAL B O 1
ATOM 1385 N N . GLU B 1 50 ? -6.039 -16.562 -16.125 1 98.62 50 GLU B N 1
ATOM 1386 C CA . GLU B 1 50 ? -5.09 -16.5 -17.234 1 98.62 50 GLU B CA 1
ATOM 1387 C C . GLU B 1 50 ? -3.684 -16.172 -16.734 1 98.62 50 GLU B C 1
ATOM 1389 O O . GLU B 1 50 ? -2.713 -16.828 -17.109 1 98.62 50 GLU B O 1
ATOM 1394 N N . LYS B 1 51 ? -3.562 -15.164 -15.922 1 98.69 51 LYS B N 1
ATOM 1395 C CA . LYS B 1 51 ? -2.262 -14.734 -15.422 1 98.69 51 LYS B CA 1
ATOM 1396 C C . LYS B 1 51 ? -1.667 -15.773 -14.477 1 98.69 51 LYS B C 1
ATOM 1398 O O . LYS B 1 51 ? -0.452 -15.977 -14.453 1 98.69 51 LYS B O 1
ATOM 1403 N N . LEU B 1 52 ? -2.52 -16.3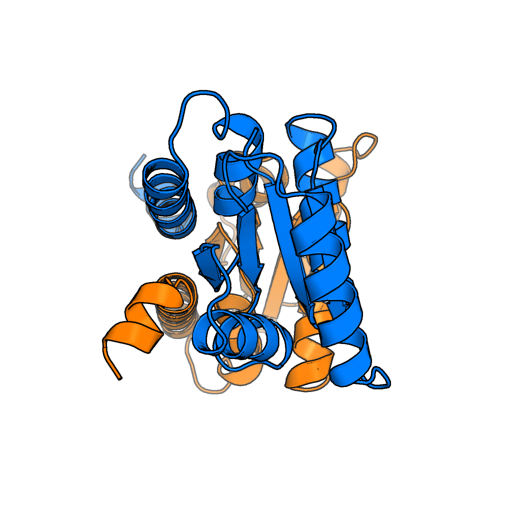75 -13.672 1 98.19 52 LEU B N 1
ATOM 1404 C CA . LEU B 1 52 ? -2.068 -17.453 -12.789 1 98.19 52 LEU B CA 1
ATOM 1405 C C . LEU B 1 52 ? -1.375 -18.547 -13.586 1 98.19 52 LEU B C 1
ATOM 1407 O O . LEU B 1 52 ? -0.279 -18.984 -13.227 1 98.19 52 LEU B O 1
ATOM 1411 N N . ASN B 1 53 ? -1.999 -18.938 -14.625 1 97.69 53 ASN B N 1
ATOM 1412 C CA . ASN B 1 53 ? -1.457 -20 -15.469 1 97.69 53 ASN B CA 1
ATOM 1413 C C . ASN B 1 53 ? -0.17 -19.562 -16.156 1 97.69 53 ASN B C 1
ATOM 1415 O O . ASN B 1 53 ? 0.781 -20.344 -16.266 1 97.69 53 ASN B O 1
ATOM 1419 N N . GLU B 1 54 ? -0.193 -18.359 -16.594 1 98.12 54 GLU B N 1
ATOM 1420 C CA . GLU B 1 54 ? 0.958 -17.812 -17.297 1 98.12 54 GLU B CA 1
ATOM 1421 C C . GLU B 1 54 ? 2.178 -17.734 -16.391 1 98.12 54 GLU B C 1
ATOM 1423 O O . GLU B 1 54 ? 3.307 -17.953 -16.828 1 98.12 54 GLU B O 1
ATOM 1428 N N . LEU B 1 55 ? 1.982 -17.438 -15.156 1 98.25 55 LEU B N 1
ATOM 1429 C CA . LEU B 1 55 ? 3.088 -17.078 -14.266 1 98.25 55 LEU B CA 1
ATOM 1430 C C . LEU B 1 55 ? 3.566 -18.312 -13.492 1 98.25 55 LEU B C 1
ATOM 1432 O O . LEU B 1 55 ? 4.656 -18.297 -12.914 1 98.25 55 LEU B O 1
ATOM 1436 N N . ASP B 1 56 ? 2.727 -19.312 -13.43 1 96.75 56 ASP B N 1
ATOM 1437 C CA . ASP B 1 56 ? 3.125 -20.516 -12.711 1 96.75 56 ASP B CA 1
ATOM 1438 C C . ASP B 1 56 ? 4.055 -21.391 -13.555 1 96.75 56 ASP B C 1
ATOM 1440 O O . ASP B 1 56 ? 3.605 -22.078 -14.469 1 96.75 56 ASP B O 1
ATOM 1444 N N . GLU B 1 57 ? 5.277 -21.391 -13.203 1 94.06 57 GLU B N 1
ATOM 1445 C CA . GLU B 1 57 ? 6.246 -22.203 -13.93 1 94.06 57 GLU B CA 1
ATOM 1446 C C . GLU B 1 57 ? 6.785 -23.328 -13.062 1 94.06 57 GLU B C 1
ATOM 1448 O O . GLU B 1 57 ? 7.863 -23.875 -13.328 1 94.06 57 GLU B O 1
ATOM 1453 N N . GLY B 1 58 ? 6.07 -23.531 -12.016 1 94.69 58 GLY B N 1
ATOM 1454 C CA . GLY B 1 58 ? 6.469 -24.656 -11.203 1 94.69 58 GLY B CA 1
ATOM 1455 C C . GLY B 1 58 ? 6.805 -24.281 -9.773 1 94.69 58 GLY B C 1
ATOM 1456 O O . GLY B 1 58 ? 6.699 -25.109 -8.859 1 94.69 58 GLY B O 1
ATOM 1457 N N . ASP B 1 59 ? 7.234 -23 -9.516 1 96.5 59 ASP B N 1
ATOM 1458 C CA . ASP B 1 59 ? 7.633 -22.562 -8.18 1 96.5 59 ASP B CA 1
ATOM 1459 C C . ASP B 1 59 ? 6.465 -21.906 -7.441 1 96.5 59 ASP B C 1
ATOM 1461 O O . ASP B 1 59 ? 6.605 -21.5 -6.285 1 96.5 59 ASP B O 1
ATOM 1465 N N . GLY B 1 60 ? 5.32 -21.75 -8.125 1 97.81 60 GLY B N 1
ATOM 1466 C CA . GLY B 1 60 ? 4.125 -21.203 -7.508 1 97.81 60 GLY B CA 1
ATOM 1467 C C . GLY B 1 60 ? 3.949 -19.719 -7.781 1 97.81 60 GLY B C 1
ATOM 1468 O O . GLY B 1 60 ? 4.766 -19.109 -8.477 1 97.81 60 GLY B O 1
ATOM 1469 N N . VAL B 1 61 ? 2.777 -19.219 -7.324 1 98.81 61 VAL B N 1
ATOM 1470 C CA . VAL B 1 61 ? 2.43 -17.812 -7.512 1 98.81 61 VAL B CA 1
ATOM 1471 C C . VAL B 1 61 ? 2.014 -17.188 -6.18 1 98.81 61 VAL B C 1
ATOM 1473 O O . VAL B 1 61 ? 1.292 -17.812 -5.398 1 98.81 61 VAL B O 1
ATOM 1476 N N . LEU B 1 62 ? 2.561 -16.062 -5.895 1 98.94 62 LEU B N 1
ATOM 1477 C CA . LEU B 1 62 ? 2.104 -15.242 -4.781 1 98.94 62 LEU B CA 1
ATOM 1478 C C . LEU B 1 62 ? 1.213 -14.102 -5.273 1 98.94 62 LEU B C 1
ATOM 1480 O O . LEU B 1 62 ? 1.613 -13.328 -6.145 1 98.94 62 LEU B O 1
ATOM 1484 N N . VAL B 1 63 ? 0.023 -14.078 -4.727 1 98.94 63 VAL B N 1
ATOM 1485 C CA . VAL B 1 63 ? -0.946 -13.039 -5.055 1 98.94 63 VAL B CA 1
ATOM 1486 C C . VAL B 1 63 ? -1.024 -12.031 -3.916 1 98.94 63 VAL B C 1
ATOM 1488 O O . VAL B 1 63 ? -1.154 -12.406 -2.75 1 98.94 63 VAL B O 1
ATOM 1491 N N . LEU B 1 64 ? -0.881 -10.781 -4.266 1 98.94 64 LEU B N 1
ATOM 1492 C CA . LEU B 1 64 ? -0.969 -9.68 -3.312 1 98.94 64 LEU B CA 1
ATOM 1493 C C . LEU B 1 64 ? -2.162 -8.781 -3.625 1 98.94 64 LEU B C 1
ATOM 1495 O O . LEU B 1 64 ? -2.189 -8.117 -4.664 1 98.94 64 LEU B O 1
ATOM 1499 N N . ALA B 1 65 ? -3.139 -8.727 -2.715 1 98.94 65 ALA B N 1
ATOM 1500 C CA . ALA B 1 65 ? -4.34 -7.918 -2.9 1 98.94 65 ALA B CA 1
ATOM 1501 C C . ALA B 1 65 ? -4.359 -6.734 -1.939 1 98.94 65 ALA B C 1
ATOM 1503 O O . ALA B 1 65 ? -3.625 -6.719 -0.949 1 98.94 65 ALA B O 1
ATOM 1504 N N . ASP B 1 66 ? -5.227 -5.797 -2.246 1 98.75 66 ASP B N 1
ATOM 1505 C CA . ASP B 1 66 ? -5.191 -4.547 -1.494 1 98.75 66 ASP B CA 1
ATOM 1506 C C . ASP B 1 66 ? -6.016 -4.648 -0.214 1 98.75 66 ASP B C 1
ATOM 1508 O O . ASP B 1 66 ? -5.684 -4.031 0.798 1 98.75 66 ASP B O 1
ATOM 1512 N N . LEU B 1 67 ? -7.105 -5.316 -0.295 1 98.62 67 LEU B N 1
ATOM 1513 C CA . LEU B 1 67 ? -8.062 -5.246 0.806 1 98.62 67 LEU B CA 1
ATOM 1514 C C . LEU B 1 67 ? -8.781 -6.578 0.98 1 98.62 67 LEU B C 1
ATOM 1516 O O . LEU B 1 67 ? -9.273 -7.156 0.006 1 98.62 67 LEU B O 1
ATOM 1520 N N . LEU B 1 68 ? -8.859 -7.082 2.205 1 98.31 68 LEU B N 1
ATOM 1521 C CA . LEU B 1 68 ? -9.664 -8.266 2.488 1 98.31 68 LEU B CA 1
ATOM 1522 C C . LEU B 1 68 ? -11.148 -7.957 2.346 1 98.31 68 LEU B C 1
ATOM 1524 O O . LEU B 1 68 ? -11.633 -6.953 2.871 1 98.31 68 LEU B O 1
ATOM 1528 N N . GLY B 1 69 ? -11.789 -8.781 1.651 1 96.5 69 GLY B N 1
ATOM 1529 C CA . GLY B 1 69 ? -13.227 -8.617 1.509 1 96.5 69 GLY B CA 1
ATOM 1530 C C . GLY B 1 69 ? -13.617 -7.82 0.279 1 96.5 69 GLY B C 1
ATOM 1531 O O . GLY B 1 69 ? -14.797 -7.703 -0.04 1 96.5 69 GLY B O 1
ATOM 1532 N N . GLY B 1 70 ? -12.656 -7.215 -0.37 1 96.19 70 GLY B N 1
ATOM 1533 C CA . GLY B 1 70 ? -12.93 -6.562 -1.642 1 96.19 70 GLY B CA 1
ATOM 1534 C C . GLY B 1 70 ? -13.062 -7.539 -2.795 1 96.19 70 GLY B C 1
ATOM 1535 O O . GLY B 1 70 ? -12.664 -8.703 -2.678 1 96.19 70 GLY B O 1
ATOM 1536 N N . SER B 1 71 ? -13.523 -7.059 -3.93 1 96 71 SER B N 1
ATOM 1537 C CA . SER B 1 71 ? -13.727 -7.918 -5.094 1 96 71 SER B CA 1
ATOM 1538 C C . SER B 1 71 ? -12.414 -8.531 -5.562 1 96 71 SER B C 1
ATOM 1540 O O . SER B 1 71 ? -12.359 -9.719 -5.879 1 96 71 SER B O 1
ATOM 1542 N N . PRO B 1 72 ? -11.344 -7.801 -5.562 1 97.38 72 PRO B N 1
ATOM 1543 C CA . PRO B 1 72 ? -10.078 -8.406 -5.984 1 97.38 72 PRO B CA 1
ATOM 1544 C C . PRO B 1 72 ? -9.664 -9.586 -5.109 1 97.38 72 PRO B C 1
ATOM 1546 O O . PRO B 1 72 ? -9.32 -10.656 -5.625 1 97.38 72 PRO B O 1
ATOM 1549 N N . SER B 1 73 ? -9.711 -9.453 -3.814 1 97.94 73 SER B N 1
ATOM 1550 C CA . SER B 1 73 ? -9.328 -10.539 -2.92 1 97.94 73 SER B CA 1
ATOM 1551 C C . SER B 1 73 ? -10.344 -11.672 -2.967 1 97.94 73 SER B C 1
ATOM 1553 O O . SER B 1 73 ? -9.984 -12.844 -2.799 1 97.94 73 SER B O 1
ATOM 1555 N N . ASN B 1 74 ? -11.594 -11.344 -3.238 1 97.62 74 ASN B N 1
ATOM 1556 C CA . ASN B 1 74 ? -12.625 -12.367 -3.338 1 97.62 74 ASN B CA 1
ATOM 1557 C C . ASN B 1 74 ? -12.406 -13.281 -4.543 1 97.62 74 ASN B C 1
ATOM 1559 O O . ASN B 1 74 ? -12.719 -14.469 -4.492 1 97.62 74 ASN B O 1
ATOM 1563 N N . VAL B 1 75 ? -11.938 -12.688 -5.613 1 98.44 75 VAL B N 1
ATOM 1564 C CA . VAL B 1 75 ? -11.602 -13.477 -6.789 1 98.44 75 VAL B CA 1
ATOM 1565 C C . VAL B 1 75 ? -10.516 -14.492 -6.434 1 98.44 75 VAL B C 1
ATOM 1567 O O . VAL B 1 75 ? -10.602 -15.664 -6.824 1 98.44 75 VAL B O 1
ATOM 1570 N N . ALA B 1 76 ? -9.516 -14.102 -5.676 1 98.56 76 ALA B N 1
ATOM 1571 C CA . ALA B 1 76 ? -8.477 -15.016 -5.211 1 98.56 76 ALA B CA 1
ATOM 1572 C C . ALA B 1 76 ? -9.062 -16.094 -4.312 1 98.56 76 ALA B C 1
ATOM 1574 O O . ALA B 1 76 ? -8.75 -17.281 -4.469 1 98.56 76 ALA B O 1
ATOM 1575 N N . SER B 1 77 ? -9.891 -15.68 -3.414 1 98.38 77 SER B N 1
ATOM 1576 C CA . SER B 1 77 ? -10.523 -16.609 -2.484 1 98.38 77 SER B CA 1
ATOM 1577 C C . SER B 1 77 ? -11.328 -17.672 -3.227 1 98.38 77 SER B C 1
ATOM 1579 O O . SER B 1 77 ? -11.258 -18.859 -2.896 1 98.38 77 SER B O 1
ATOM 1581 N N . LEU B 1 78 ? -12.117 -17.172 -4.184 1 97.94 78 LEU B N 1
ATOM 1582 C CA . LEU B 1 78 ? -12.938 -18.078 -4.984 1 97.94 78 LEU B CA 1
ATOM 1583 C C . LEU B 1 78 ? -12.07 -19.125 -5.68 1 97.94 78 LEU B C 1
ATOM 1585 O O . LEU B 1 78 ? -12.398 -20.312 -5.672 1 97.94 78 LEU B O 1
ATOM 1589 N N . ASN B 1 79 ? -11.008 -18.719 -6.242 1 98.5 79 ASN B N 1
ATOM 1590 C CA . ASN B 1 79 ? -10.141 -19.625 -6.984 1 98.5 79 ASN B CA 1
ATOM 1591 C C . ASN B 1 79 ? -9.383 -20.562 -6.051 1 98.5 79 ASN B C 1
ATOM 1593 O O . ASN B 1 79 ? -9.094 -21.703 -6.418 1 98.5 79 ASN B O 1
ATOM 1597 N N . LEU B 1 80 ? -9.094 -20.156 -4.82 1 98.38 80 LEU B N 1
ATOM 1598 C CA . LEU B 1 80 ? -8.523 -21.047 -3.816 1 98.38 80 LEU B CA 1
ATOM 1599 C C . LEU B 1 80 ? -9.523 -22.141 -3.432 1 98.38 80 LEU B C 1
ATOM 1601 O O . LEU B 1 80 ? -9.156 -23.312 -3.328 1 98.38 80 LEU B O 1
ATOM 1605 N N . LYS B 1 81 ? -10.695 -21.766 -3.271 1 97.25 81 LYS B N 1
ATOM 1606 C CA . LYS B 1 81 ? -11.742 -22.719 -2.9 1 97.25 81 LYS B CA 1
ATOM 1607 C C . LYS B 1 81 ? -11.969 -23.75 -4.004 1 97.25 81 LYS B C 1
ATOM 1609 O O . LYS B 1 81 ? -12.336 -24.891 -3.725 1 97.25 81 LYS B O 1
ATOM 1614 N N . LYS B 1 82 ? -11.719 -23.312 -5.227 1 97.19 82 LYS B N 1
ATOM 1615 C CA . LYS B 1 82 ? -11.891 -24.203 -6.375 1 97.19 82 LYS B CA 1
ATOM 1616 C C . LYS B 1 82 ? -10.664 -25.078 -6.582 1 97.19 82 LYS B C 1
ATOM 1618 O O . LYS B 1 82 ? -10.578 -25.812 -7.566 1 97.19 82 LYS B O 1
ATOM 1623 N N . GLY B 1 83 ? -9.672 -24.875 -5.719 1 95.25 83 GLY B N 1
ATOM 1624 C CA . GLY B 1 83 ? -8.531 -25.781 -5.77 1 95.25 83 GLY B CA 1
ATOM 1625 C C . GLY B 1 83 ? -7.285 -25.125 -6.336 1 95.25 83 GLY B C 1
ATOM 1626 O O . GLY B 1 83 ? -6.305 -25.812 -6.645 1 95.25 83 GLY B O 1
ATOM 1627 N N . GLY B 1 84 ? -7.379 -23.797 -6.527 1 96.19 84 GLY B N 1
ATOM 1628 C CA . GLY B 1 84 ? -6.191 -23.109 -7 1 96.19 84 GLY B CA 1
ATOM 1629 C C . GLY B 1 84 ? -4.996 -23.281 -6.082 1 96.19 84 GLY B C 1
ATOM 1630 O O . GLY B 1 84 ? -5.145 -23.297 -4.859 1 96.19 84 GLY B O 1
ATOM 1631 N N . LYS B 1 85 ? -3.811 -23.469 -6.738 1 95.81 85 LYS B N 1
ATOM 1632 C CA . LYS B 1 85 ? -2.58 -23.688 -5.98 1 95.81 85 LYS B CA 1
ATOM 1633 C C . LYS B 1 85 ? -1.703 -22.438 -5.988 1 95.81 85 LYS B C 1
ATOM 1635 O O . LYS B 1 85 ? -0.727 -22.375 -6.738 1 95.81 85 LYS B O 1
ATOM 1640 N N . PHE B 1 86 ? -1.996 -21.594 -5.141 1 98.5 86 PHE B N 1
ATOM 1641 C CA . PHE B 1 86 ? -1.241 -20.359 -4.93 1 98.5 86 PHE B CA 1
ATOM 1642 C C . PHE B 1 86 ? -1.457 -19.828 -3.52 1 98.5 86 PHE B C 1
ATOM 1644 O O . PHE B 1 86 ? -2.258 -20.375 -2.758 1 98.5 86 PHE B O 1
ATOM 1651 N N . HIS B 1 87 ? -0.668 -18.891 -3.111 1 98.81 87 HIS B N 1
ATOM 1652 C CA . HIS B 1 87 ? -0.896 -18.172 -1.859 1 98.81 87 HIS B CA 1
ATOM 1653 C C . HIS B 1 87 ? -1.27 -16.719 -2.113 1 98.81 87 HIS B C 1
ATOM 1655 O O . HIS B 1 87 ? -0.787 -16.109 -3.068 1 98.81 87 HIS B O 1
ATOM 1661 N N . ALA B 1 88 ? -2.172 -16.219 -1.288 1 98.88 88 ALA B N 1
ATOM 1662 C CA . ALA B 1 88 ? -2.658 -14.844 -1.446 1 98.88 88 ALA B CA 1
ATOM 1663 C C . ALA B 1 88 ? -2.574 -14.078 -0.13 1 98.88 88 ALA B C 1
ATOM 1665 O O . ALA B 1 88 ? -2.93 -14.602 0.927 1 98.88 88 ALA B O 1
ATOM 1666 N N . LEU B 1 89 ? -2.021 -12.914 -0.209 1 98.94 89 LEU B N 1
ATOM 1667 C CA . LEU B 1 89 ? -1.978 -11.984 0.91 1 98.94 89 LEU B CA 1
ATOM 1668 C C . LEU B 1 89 ? -2.803 -10.734 0.608 1 98.94 89 LEU B C 1
ATOM 1670 O O . LEU B 1 89 ? -2.955 -10.352 -0.554 1 98.94 89 LEU B O 1
ATOM 1674 N N . THR B 1 90 ? -3.359 -10.109 1.677 1 98.94 90 THR B N 1
ATOM 1675 C CA . THR B 1 90 ? -4.008 -8.812 1.533 1 98.94 90 THR B CA 1
ATOM 1676 C C . THR B 1 90 ? -3.184 -7.715 2.203 1 98.94 90 THR B C 1
ATOM 1678 O O . THR B 1 90 ? -2.186 -8 2.867 1 98.94 90 THR B O 1
ATOM 1681 N N . GLY B 1 91 ? -3.605 -6.473 1.979 1 98.88 91 GLY B N 1
ATOM 1682 C CA . GLY B 1 91 ? -2.918 -5.355 2.604 1 98.88 91 GLY B CA 1
ATOM 1683 C C . GLY B 1 91 ? -1.583 -5.039 1.957 1 98.88 91 GLY B C 1
ATOM 1684 O O . GLY B 1 91 ? -0.649 -4.602 2.631 1 98.88 91 GLY B O 1
ATOM 1685 N N . VAL B 1 92 ? -1.487 -5.301 0.695 1 98.94 92 VAL B N 1
ATOM 1686 C CA . VAL B 1 92 ? -0.21 -5.098 0.021 1 98.94 92 VAL B CA 1
ATOM 1687 C C . VAL B 1 92 ? 0.273 -3.666 0.253 1 98.94 92 VAL B C 1
ATOM 1689 O O . VAL B 1 92 ? -0.503 -2.715 0.134 1 98.94 92 VAL B O 1
ATOM 1692 N N . ASN B 1 93 ? 1.443 -3.514 0.697 1 98.94 93 ASN B N 1
ATOM 1693 C CA . ASN B 1 93 ? 2.188 -2.26 0.747 1 98.94 93 ASN B CA 1
ATOM 1694 C C . ASN B 1 93 ? 3.562 -2.396 0.102 1 98.94 93 ASN B C 1
ATOM 1696 O O . ASN B 1 93 ? 3.91 -3.463 -0.408 1 98.94 93 ASN B O 1
ATOM 1700 N N . LEU B 1 94 ? 4.305 -1.349 -0.035 1 98.94 94 LEU B N 1
ATOM 1701 C CA . LEU B 1 94 ? 5.543 -1.343 -0.806 1 98.94 94 LEU B CA 1
ATOM 1702 C C . LEU B 1 94 ? 6.578 -2.264 -0.175 1 98.94 94 LEU B C 1
ATOM 1704 O O . LEU B 1 94 ? 7.23 -3.043 -0.874 1 98.94 94 LEU B O 1
ATOM 1708 N N . PRO B 1 95 ? 6.777 -2.252 1.172 1 98.94 95 PRO B N 1
ATOM 1709 C CA . PRO B 1 95 ? 7.738 -3.18 1.771 1 98.94 95 PRO B CA 1
ATOM 1710 C C . PRO B 1 95 ? 7.438 -4.641 1.441 1 98.94 95 PRO B C 1
ATOM 1712 O O . PRO B 1 95 ? 8.352 -5.414 1.151 1 98.94 95 PRO B O 1
ATOM 1715 N N . MET B 1 96 ? 6.199 -5.043 1.449 1 98.94 96 MET B N 1
ATOM 1716 C CA . MET B 1 96 ? 5.777 -6.402 1.137 1 98.94 96 MET B CA 1
ATOM 1717 C C . MET B 1 96 ? 6.145 -6.77 -0.299 1 98.94 96 MET B C 1
ATOM 1719 O O . MET B 1 96 ? 6.742 -7.82 -0.543 1 98.94 96 MET B O 1
ATOM 1723 N N . LEU B 1 97 ? 5.781 -5.871 -1.227 1 98.94 97 LEU B N 1
ATOM 1724 C CA . LEU B 1 97 ? 6.027 -6.152 -2.637 1 98.94 97 LEU B CA 1
ATOM 1725 C C . LEU B 1 97 ? 7.52 -6.16 -2.939 1 98.94 97 LEU B C 1
ATOM 1727 O O . LEU B 1 97 ? 7.996 -6.98 -3.725 1 98.94 97 LEU B O 1
ATOM 1731 N N . LEU B 1 98 ? 8.258 -5.254 -2.332 1 98.81 98 LEU B N 1
ATOM 1732 C CA . LEU B 1 98 ? 9.711 -5.234 -2.512 1 98.81 98 LEU B CA 1
ATOM 1733 C C . LEU B 1 98 ? 10.328 -6.543 -2.037 1 98.81 98 LEU B C 1
ATOM 1735 O O . LEU B 1 98 ? 11.195 -7.105 -2.713 1 98.81 98 LEU B O 1
ATOM 1739 N N . GLU B 1 99 ? 9.883 -6.984 -0.878 1 98.75 99 GLU B N 1
ATOM 1740 C CA . GLU B 1 99 ? 10.344 -8.266 -0.364 1 98.75 99 GLU B CA 1
ATOM 1741 C C . GLU B 1 99 ? 10.094 -9.391 -1.367 1 98.75 99 GLU B C 1
ATOM 1743 O O . GLU B 1 99 ? 10.977 -10.211 -1.624 1 98.75 99 GLU B O 1
ATOM 1748 N N . ALA B 1 100 ? 8.922 -9.445 -1.938 1 98.81 100 ALA B N 1
ATOM 1749 C CA . ALA B 1 100 ? 8.547 -10.477 -2.896 1 98.81 100 ALA B CA 1
ATOM 1750 C C . ALA B 1 100 ? 9.438 -10.438 -4.133 1 98.81 100 ALA B C 1
ATOM 1752 O O . ALA B 1 100 ? 9.93 -11.469 -4.594 1 98.81 100 ALA B O 1
ATOM 1753 N N . LEU B 1 101 ? 9.688 -9.203 -4.625 1 98.44 101 LEU B N 1
ATOM 1754 C CA . LEU B 1 101 ? 10.359 -9.039 -5.91 1 98.44 101 LEU B CA 1
ATOM 1755 C C . LEU B 1 101 ? 11.867 -9.25 -5.766 1 98.44 101 LEU B C 1
ATOM 1757 O O . LEU B 1 101 ? 12.5 -9.828 -6.648 1 98.44 101 LEU B O 1
ATOM 1761 N N . ILE B 1 102 ? 12.391 -8.859 -4.656 1 97.38 102 ILE B N 1
ATOM 1762 C CA . ILE B 1 102 ? 13.836 -8.859 -4.484 1 97.38 102 ILE B CA 1
ATOM 1763 C C . ILE B 1 102 ? 14.289 -10.211 -3.93 1 97.38 102 ILE B C 1
ATOM 1765 O O . ILE B 1 102 ? 15.359 -10.711 -4.285 1 97.38 102 ILE B O 1
ATOM 1769 N N . ASN B 1 103 ? 13.438 -10.852 -3.131 1 96.19 103 ASN B N 1
ATOM 1770 C CA . ASN B 1 103 ? 13.945 -11.969 -2.34 1 96.19 103 ASN B CA 1
ATOM 1771 C C . ASN B 1 103 ? 13.266 -13.281 -2.717 1 96.19 103 ASN B C 1
ATOM 1773 O O . ASN B 1 103 ? 13.445 -14.297 -2.043 1 96.19 103 ASN B O 1
ATOM 1777 N N . ARG B 1 104 ? 12.531 -13.258 -3.797 1 96.5 104 ARG B N 1
ATOM 1778 C CA . ARG B 1 104 ? 11.797 -14.469 -4.137 1 96.5 104 ARG B CA 1
ATOM 1779 C C . ARG B 1 104 ? 12.742 -15.562 -4.625 1 96.5 104 ARG B C 1
ATOM 1781 O O . ARG B 1 104 ? 12.438 -16.75 -4.52 1 96.5 104 ARG B O 1
ATOM 1788 N N . GLU B 1 105 ? 13.977 -15.164 -5.094 1 94.81 105 GLU B N 1
ATOM 1789 C CA . GLU B 1 105 ? 14.914 -16.172 -5.578 1 94.81 105 GLU B CA 1
ATOM 1790 C C . GLU B 1 105 ? 15.484 -17 -4.422 1 94.81 105 GLU B C 1
ATOM 1792 O O . GLU B 1 105 ? 15.953 -16.438 -3.428 1 94.81 105 GLU B O 1
ATOM 1797 N N . GLY B 1 106 ? 15.414 -18.312 -4.543 1 92.75 106 GLY B N 1
ATOM 1798 C CA . GLY B 1 106 ? 15.969 -19.203 -3.541 1 92.75 106 GLY B CA 1
ATOM 1799 C C . GLY B 1 106 ? 15.008 -19.516 -2.414 1 92.75 106 GLY B C 1
ATOM 1800 O O . GLY B 1 106 ? 15.336 -20.281 -1.502 1 92.75 106 GLY B O 1
ATOM 1801 N N . LYS B 1 107 ? 13.867 -18.984 -2.367 1 96.62 107 LYS B N 1
ATOM 1802 C CA . LYS B 1 107 ? 12.852 -19.281 -1.357 1 96.62 107 LYS B CA 1
ATOM 1803 C C . LYS B 1 107 ? 11.758 -20.188 -1.924 1 96.62 107 LYS B C 1
ATOM 1805 O O . LYS B 1 107 ? 11.461 -20.125 -3.117 1 96.62 107 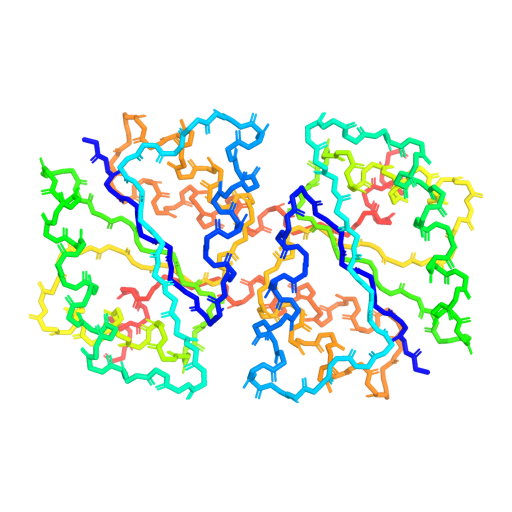LYS B O 1
ATOM 1810 N N . SER B 1 108 ? 11.281 -20.984 -1.021 1 97.88 108 SER B N 1
ATOM 1811 C CA . SER B 1 108 ? 10.016 -21.625 -1.348 1 97.88 108 SER B CA 1
ATOM 1812 C C . SER B 1 108 ? 8.859 -20.625 -1.295 1 97.88 108 SER B C 1
ATOM 1814 O O . SER B 1 108 ? 8.992 -19.547 -0.719 1 97.88 108 SER B O 1
ATOM 1816 N N . LEU B 1 109 ? 7.766 -20.969 -1.883 1 98.31 109 LEU B N 1
ATOM 1817 C CA . LEU B 1 109 ? 6.586 -20.109 -1.845 1 98.31 109 LEU B CA 1
ATOM 1818 C C . LEU B 1 109 ? 6.164 -19.828 -0.406 1 98.31 109 LEU B C 1
ATOM 1820 O O . LEU B 1 109 ? 5.848 -18.688 -0.059 1 98.31 109 LEU B O 1
ATOM 1824 N N . GLU B 1 110 ? 6.195 -20.812 0.438 1 98.12 110 GLU B N 1
ATOM 1825 C CA . GLU B 1 110 ? 5.812 -20.672 1.84 1 98.12 110 GLU B CA 1
ATOM 1826 C C . GLU B 1 110 ? 6.754 -19.719 2.576 1 98.12 110 GLU B C 1
ATOM 1828 O O . GLU B 1 110 ? 6.312 -18.891 3.365 1 98.12 110 GLU B O 1
ATOM 1833 N N . GLU B 1 111 ? 8 -19.844 2.314 1 98.56 111 GLU B N 1
ATOM 1834 C CA . GLU B 1 111 ? 8.984 -18.953 2.918 1 98.56 111 GLU B CA 1
ATOM 1835 C C . GLU B 1 111 ? 8.773 -17.516 2.465 1 98.56 111 GLU B C 1
ATOM 1837 O O . GLU B 1 111 ? 8.906 -16.578 3.26 1 98.56 111 GLU B O 1
ATOM 1842 N N . LEU B 1 112 ? 8.484 -17.359 1.189 1 98.81 112 LEU B N 1
ATOM 1843 C CA . LEU B 1 112 ? 8.266 -16.031 0.644 1 98.81 112 LEU B CA 1
ATOM 1844 C C . LEU B 1 112 ? 7.027 -15.383 1.263 1 98.81 112 LEU B C 1
ATOM 1846 O O . LEU B 1 112 ? 7.023 -14.188 1.555 1 98.81 112 LEU B O 1
ATOM 1850 N N . VAL B 1 113 ? 5.992 -16.188 1.439 1 98.88 113 VAL B N 1
ATOM 1851 C CA . VAL B 1 113 ? 4.766 -15.719 2.064 1 98.88 113 VAL B CA 1
ATOM 1852 C C . VAL B 1 113 ? 5.074 -15.148 3.449 1 98.88 113 VAL B C 1
ATOM 1854 O O . VAL B 1 113 ? 4.684 -14.023 3.768 1 98.88 113 VAL B O 1
ATOM 1857 N N . GLU B 1 114 ? 5.777 -15.891 4.223 1 98.81 114 GLU B N 1
ATOM 1858 C CA . GLU B 1 114 ? 6.109 -15.469 5.578 1 98.81 114 GLU B CA 1
ATOM 1859 C C . GLU B 1 114 ? 6.98 -14.219 5.574 1 98.81 114 GLU B C 1
ATOM 1861 O O . GLU B 1 114 ? 6.781 -13.312 6.383 1 98.81 114 GLU B O 1
ATOM 1866 N N . ALA B 1 115 ? 7.941 -14.172 4.719 1 98.81 115 ALA B N 1
ATOM 1867 C CA . ALA B 1 115 ? 8.828 -13.016 4.609 1 98.81 115 ALA B CA 1
ATOM 1868 C C . ALA B 1 115 ? 8.047 -11.766 4.211 1 98.81 115 ALA B C 1
ATOM 1870 O O . ALA B 1 115 ? 8.312 -10.672 4.719 1 98.81 115 ALA B O 1
ATOM 1871 N N . CYS B 1 116 ? 7.113 -11.922 3.277 1 98.94 116 CYS B N 1
ATOM 1872 C CA . CYS B 1 116 ? 6.32 -10.797 2.799 1 98.94 116 CYS B CA 1
ATOM 1873 C C . CYS B 1 116 ? 5.406 -10.266 3.898 1 98.94 116 CYS B C 1
ATOM 1875 O O . CYS B 1 116 ? 5.254 -9.055 4.051 1 98.94 116 CYS B O 1
ATOM 1877 N N . ILE B 1 117 ? 4.793 -11.188 4.668 1 98.94 117 ILE B N 1
ATOM 1878 C CA . ILE B 1 117 ? 3.953 -10.773 5.785 1 98.94 117 ILE B CA 1
ATOM 1879 C C . ILE B 1 117 ? 4.785 -9.977 6.789 1 98.94 117 ILE B C 1
ATOM 1881 O O . ILE B 1 117 ? 4.379 -8.891 7.219 1 98.94 117 ILE B O 1
ATOM 1885 N N . GLU B 1 118 ? 5.902 -10.492 7.133 1 98.88 118 GLU B N 1
ATOM 1886 C CA . GLU B 1 118 ? 6.789 -9.828 8.086 1 98.88 118 GLU B CA 1
ATOM 1887 C C . GLU B 1 118 ? 7.223 -8.461 7.57 1 98.88 118 GLU B C 1
ATOM 1889 O O . GLU B 1 118 ? 7.152 -7.469 8.297 1 98.88 118 GLU B O 1
ATOM 1894 N N . ALA B 1 119 ? 7.652 -8.391 6.344 1 98.88 119 ALA B N 1
ATOM 1895 C CA . ALA B 1 119 ? 8.102 -7.129 5.75 1 98.88 119 ALA B CA 1
ATOM 1896 C C . ALA B 1 119 ? 6.973 -6.105 5.723 1 98.88 119 ALA B C 1
ATOM 1898 O O . ALA B 1 119 ? 7.188 -4.926 6.012 1 98.88 119 ALA B O 1
ATOM 1899 N N . GLY B 1 120 ? 5.758 -6.562 5.332 1 98.94 120 GLY B N 1
ATOM 1900 C CA . GLY B 1 120 ? 4.609 -5.672 5.293 1 98.94 120 GLY B CA 1
ATOM 1901 C C . GLY B 1 120 ? 4.27 -5.074 6.645 1 98.94 120 GLY B C 1
ATOM 1902 O O . GLY B 1 120 ? 4.031 -3.869 6.754 1 98.94 120 GLY B O 1
ATOM 1903 N N . LYS B 1 121 ? 4.289 -5.914 7.656 1 98.94 121 LYS B N 1
ATOM 1904 C CA . LYS B 1 121 ? 3.912 -5.477 8.992 1 98.94 121 LYS B CA 1
ATOM 1905 C C . LYS B 1 121 ? 5.016 -4.629 9.625 1 98.94 121 LYS B C 1
ATOM 1907 O O . LYS B 1 121 ? 4.738 -3.58 10.211 1 98.94 121 LYS B O 1
ATOM 1912 N N . THR B 1 122 ? 6.266 -5.027 9.453 1 98.75 122 THR B N 1
ATOM 1913 C CA . THR B 1 122 ? 7.371 -4.297 10.07 1 98.75 122 THR B CA 1
ATOM 1914 C C . THR B 1 122 ? 7.645 -2.998 9.312 1 98.75 122 THR B C 1
ATOM 1916 O O . THR B 1 122 ? 8.305 -2.1 9.836 1 98.75 122 THR B O 1
ATOM 1919 N N . GLY B 1 123 ? 7.168 -2.908 8.07 1 98.81 123 GLY B N 1
ATOM 1920 C CA . GLY B 1 123 ? 7.309 -1.694 7.285 1 98.81 123 GLY B CA 1
ATOM 1921 C C . GLY B 1 123 ? 6.406 -0.569 7.758 1 98.81 123 GLY B C 1
ATOM 1922 O O . GLY B 1 123 ? 6.574 0.582 7.348 1 98.81 123 GLY B O 1
ATOM 1923 N N . ILE B 1 124 ? 5.457 -0.914 8.625 1 98.88 124 ILE B N 1
ATOM 1924 C CA . ILE B 1 124 ? 4.559 0.085 9.195 1 98.88 124 ILE B CA 1
ATOM 1925 C C . ILE B 1 124 ? 5.164 0.655 10.477 1 98.88 124 ILE B C 1
ATOM 1927 O O . ILE B 1 124 ? 5.203 -0.023 11.508 1 98.88 124 ILE B O 1
ATOM 1931 N N . ASN B 1 125 ? 5.629 1.932 10.328 1 98.69 125 ASN B N 1
ATOM 1932 C CA . ASN B 1 125 ? 6.316 2.596 11.43 1 98.69 125 ASN B CA 1
ATOM 1933 C C . ASN B 1 125 ? 5.754 3.992 11.688 1 98.69 125 ASN B C 1
ATOM 1935 O O . ASN B 1 125 ? 5.316 4.668 10.75 1 98.69 125 ASN B O 1
ATOM 1939 N N . HIS B 1 126 ? 5.703 4.316 12.961 1 98.81 126 HIS B N 1
ATOM 1940 C CA . HIS B 1 126 ? 5.441 5.695 13.367 1 98.81 126 HIS B CA 1
ATOM 1941 C C . HIS B 1 126 ? 6.727 6.508 13.43 1 98.81 126 HIS B C 1
ATOM 1943 O O . HIS B 1 126 ? 7.469 6.426 14.414 1 98.81 126 HIS B O 1
ATOM 1949 N N . ILE B 1 127 ? 6.957 7.355 12.461 1 98.5 127 ILE B N 1
ATOM 1950 C CA . ILE B 1 127 ? 8.234 8.031 12.266 1 98.5 127 ILE B CA 1
ATOM 1951 C C . ILE B 1 127 ? 8.555 8.891 13.484 1 98.5 127 ILE B C 1
ATOM 1953 O O . ILE B 1 127 ? 9.711 8.961 13.906 1 98.5 127 ILE B O 1
ATOM 1957 N N . ASN B 1 128 ? 7.523 9.562 14.055 1 98.25 128 ASN B N 1
ATOM 1958 C CA . ASN B 1 128 ? 7.723 10.391 15.242 1 98.25 128 ASN B CA 1
ATOM 1959 C C . ASN B 1 128 ? 8.367 9.594 16.375 1 98.25 128 ASN B C 1
ATOM 1961 O O . ASN B 1 128 ? 9.258 10.102 17.062 1 98.25 128 ASN B O 1
ATOM 1965 N N . LYS B 1 129 ? 7.922 8.375 16.516 1 97.12 129 LYS B N 1
ATOM 1966 C CA . LYS B 1 129 ? 8.461 7.527 17.562 1 97.12 129 LYS B CA 1
ATOM 1967 C C . LYS B 1 129 ? 9.859 7.031 17.219 1 97.12 129 LYS B C 1
ATOM 1969 O O . LYS B 1 129 ? 10.719 6.906 18.094 1 97.12 129 LYS B O 1
ATOM 1974 N N . VAL B 1 130 ? 10.031 6.766 15.953 1 94.69 130 VAL B N 1
ATOM 1975 C CA . VAL B 1 130 ? 11.336 6.312 15.484 1 94.69 130 VAL B CA 1
ATOM 1976 C C . VAL B 1 130 ? 12.391 7.387 15.766 1 94.69 130 VAL B C 1
ATOM 1978 O O . VAL B 1 130 ? 13.492 7.082 16.219 1 94.69 130 VAL B O 1
ATOM 1981 N N . LEU B 1 131 ? 12.047 8.641 15.469 1 94 131 LEU B N 1
ATOM 1982 C CA . LEU B 1 131 ? 12.961 9.766 15.648 1 94 131 LEU B CA 1
ATOM 1983 C C . LEU B 1 131 ? 13.211 10.031 17.125 1 94 131 LEU B C 1
ATOM 1985 O O . LEU B 1 131 ? 14.305 10.445 17.516 1 94 131 LEU B O 1
ATOM 1989 N N . SER B 1 132 ? 12.211 9.805 17.922 1 90.81 132 SER B N 1
ATOM 1990 C CA . SER B 1 132 ? 12.359 10.07 19.359 1 90.81 132 SER B CA 1
ATOM 1991 C C . SER B 1 132 ? 13.219 9 20.031 1 90.81 132 SER B C 1
ATOM 1993 O O . SER B 1 132 ? 13.789 9.242 21.094 1 90.81 132 SER B O 1
ATOM 1995 N N . SER B 1 133 ? 13.195 7.855 19.406 1 84.88 133 SER B N 1
ATOM 1996 C CA . SER B 1 133 ? 14 6.777 19.969 1 84.88 133 SER B CA 1
ATOM 1997 C C . SER B 1 133 ? 15.453 6.867 19.516 1 84.88 133 SER B C 1
ATOM 1999 O O . SER B 1 133 ? 16.312 6.129 20.016 1 84.88 133 SER B O 1
ATOM 2001 N N . MET B 1 134 ? 15.859 7.766 18.625 1 72.19 134 MET B N 1
ATOM 2002 C CA . MET B 1 134 ? 17.234 7.969 18.172 1 72.19 134 MET B CA 1
ATOM 2003 C C . MET B 1 134 ? 17.906 9.094 18.969 1 72.19 134 MET B C 1
ATOM 2005 O O . MET B 1 134 ? 17.219 10.023 19.422 1 72.19 134 MET B O 1
#

Organism: NCBI:txid29363

InterPro domains:
  IPR004701 Phosphotransferase system, mannose-type IIA component [PF03610] (3-115)
  IPR004701 Phosphotransferase system, mannose-type IIA component [PS51096] (1-124)
  IPR033887 PTS system mannose/sorbose specific IIA subunit [cd00006] (2-121)
  IPR036662 Phosphotransferase system, mannose-type IIA component superfamily [G3DSA:3.40.50.510] (1-133)
  IPR036662 Phosphotransferase system, mannose-type IIA component superfamily [SSF53062] (1-131)
  IPR051471 Bacterial PTS system sugar-specific components [PTHR33799] (1-132)

Nearest PDB structures (foldseek):
  3ipr-assembly1_A  TM=9.585E-01  e=3.239E-11  Enterococcus faecalis
  3lfh-assembly1_B  TM=9.028E-01  e=2.347E-11  Caldanaerobacter subterraneus subsp. tengcongensis MB4
  2jzn-assembly1_B  TM=9.361E-01  e=1.251E-10  Escherichia coli
  3lfh-assembly2_D  TM=9.285E-01  e=9.071E-11  Caldanaerobacter subterraneus subsp. tengcongensis MB4
  2jzo-assembly1_A  TM=9.361E-01  e=1.423E-10  Escherichia coli

Secondary structure (DSSP, 8-state):
--EEEEEEETTHHHHHHHHHHHHH---TTEEEEEE-TT--HHHHHHHHHHHHHHH-SSS-EEEEES-TTSHHHHHHHHHHHTT---EEESS--HHHHHHHHHH-TT--HHHHHHHHHHHHHHT--BHHHHHHT-/--EEEEEEETTHHHHHHHHHHHHH---TTEEEEEE-TT--HHHHHHHHHHHHHHH-SSS-EEEEES-TTSHHHHHHHHHHHTT---EEESS--HHHHHHHHHH-TT--HHHHHHHHHHHHHHT--BHHHHHHT-

pLDDT: mean 97.27, std 3.11, range [72.19, 98.94]

Foldseek 3Di:
DAAEEEEEEDCVQVVLQVVLCVPPNHQPNYYYHYDYPPDDLVVSLVVVVVSQVVSCPPLAYEYEYADPPDSRVVSVVVVVVVPDDHHYDYNDDNQLVNLCRVPVPPDHRVRNVVSSVVRSVVVDDDVVVVVVVD/DAAEEEEEEDCVQVVLQVVLCVPPNHQPNYYYHYDYPPDDLVVSLVVVVVSQVVSCPPLAYEYEYADPPDSRVVSVVVCVVVPDDHHYDYNDDNQLVNLCRVPVPPDHRVRNVVSSVVRSVVVDDDVVVVVVVD

Radius of gyration: 17.94 Å; Cα contacts (8 Å, |Δi|>4): 560; chains: 2; bounding box: 35×50×37 Å